Protein AF-A0A553GSS8-F1 (afdb_monomer_lite)

Secondary structure (DSSP, 8-state):
---EEEEEE---TTTTTS-------GGGTT-TTS-HHHHHS--GGGGTT-GGGEETTEEEE--GGGGGS-TT--EEEEEEEEEE-TTS-EEEEEEEEEEEE-TT-HHHHHHHHHHHHHHHHHHHHHHHHTT--HHHHHHS-----EEEETTT-EEEEEEEE-STTTT-S--SS--EE--HHHHHHHHHHHHTTT-EE---EE--S-S-----S-HHHHHHHHHHHHHHHHHHHHHHHTT--TTTEEES--EETTEEPSEEEEETTEEEEEEE---S-HHHHHHHHHHHHHHHHHSSTT--EEEEEEEESSPPPHHHHHHHHHHHHH-SSEEEEEEE-TT--SGGGSEEEE-

Foldseek 3Di:
DAFEWEFEDEDDPVLLCAWQFDCADCVCAPPPVDDVCNHFRGDQSSNQPHPLQDDPQKGFGAQLQCVPDDPPCQWHQKYFYWYQAPLRFIFTFWIFGGKGFCVVVVVVQVVRVVSQVVCLVVNLVRCVVQVGRSVVCVVVPRGTGIMGRPVPIGGQPATAGDDVCVVPPNPDRHTHGDDPVVPVVVVVSSVQLFPKDDDFAEDDPSHPPPVRPDPVVVVFVVQLVVQLVLVLVLVVVVVADSRQKYAQPIDGSRDTFRIWGDDPQEIEGEDEGEDQDPVVQCVVRVVVQVSNQVSDPSHRYAEYEGEYQYDQDPVSLVVVVVVCVVDPHRYWYWHADPPDPDSNPRIDTDD

Structure (mmCIF, N/CA/C/O backbone):
data_AF-A0A553GSS8-F1
#
_entry.id   AF-A0A553GSS8-F1
#
loop_
_atom_site.group_PDB
_atom_site.id
_atom_site.type_symbol
_atom_site.label_atom_id
_atom_site.label_alt_id
_atom_site.label_comp_id
_atom_site.label_asym_id
_atom_site.label_entity_id
_atom_site.label_seq_id
_atom_site.pdbx_PDB_ins_code
_atom_site.Cartn_x
_atom_site.Cartn_y
_atom_site.Cartn_z
_atom_site.occupancy
_atom_site.B_iso_or_equiv
_atom_site.auth_seq_id
_atom_site.auth_comp_id
_atom_site.auth_asym_id
_atom_site.auth_atom_id
_atom_site.pdbx_PDB_model_num
ATOM 1 N N . MET A 1 1 ? 19.418 -22.043 -19.464 1.00 62.38 1 MET A N 1
ATOM 2 C CA . MET A 1 1 ? 18.644 -21.845 -18.216 1.00 62.38 1 MET A CA 1
ATOM 3 C C . MET A 1 1 ? 17.693 -20.689 -18.455 1.00 62.38 1 MET A C 1
ATOM 5 O O . MET A 1 1 ? 18.040 -19.840 -19.264 1.00 62.38 1 MET A O 1
ATOM 9 N N . ALA A 1 2 ? 16.518 -20.675 -17.824 1.00 87.56 2 ALA A N 1
ATOM 10 C CA . ALA A 1 2 ? 15.621 -19.524 -17.925 1.00 87.56 2 ALA A CA 1
ATOM 11 C C . ALA A 1 2 ? 16.311 -18.281 -17.335 1.00 87.56 2 ALA A C 1
ATOM 13 O O . ALA A 1 2 ? 16.861 -18.372 -16.236 1.00 87.56 2 ALA A O 1
ATOM 14 N N . ASP A 1 3 ? 16.300 -17.153 -18.048 1.00 95.19 3 ASP A N 1
ATOM 15 C CA . ASP A 1 3 ? 16.830 -15.884 -17.543 1.00 95.19 3 ASP A CA 1
ATOM 16 C C . ASP A 1 3 ? 15.874 -15.338 -16.476 1.00 95.19 3 ASP A C 1
ATOM 18 O O . ASP A 1 3 ? 14.765 -14.886 -16.774 1.00 95.19 3 ASP A O 1
ATOM 22 N N . ARG A 1 4 ? 16.288 -15.444 -15.212 1.00 97.25 4 ARG A N 1
ATOM 23 C CA . ARG A 1 4 ? 15.544 -14.952 -14.052 1.00 97.25 4 ARG A CA 1
ATOM 24 C C . ARG A 1 4 ? 16.331 -13.835 -13.401 1.00 97.25 4 ARG A C 1
ATOM 26 O O . ARG A 1 4 ? 17.496 -14.020 -13.042 1.00 97.25 4 ARG A O 1
ATOM 33 N N . ARG A 1 5 ? 15.679 -12.695 -13.196 1.00 97.12 5 ARG A N 1
ATOM 34 C CA . ARG A 1 5 ? 16.303 -11.501 -12.626 1.00 97.12 5 ARG A CA 1
ATOM 35 C C . ARG A 1 5 ? 15.507 -10.938 -11.465 1.00 97.12 5 ARG A C 1
ATOM 37 O O . ARG A 1 5 ? 14.306 -11.156 -11.358 1.00 97.12 5 ARG A O 1
ATOM 44 N N . ILE A 1 6 ? 16.185 -10.193 -10.602 1.00 97.62 6 ILE A N 1
ATOM 45 C CA . ILE A 1 6 ? 15.584 -9.414 -9.524 1.00 97.62 6 ILE A CA 1
ATOM 46 C C . ILE A 1 6 ? 15.959 -7.941 -9.694 1.00 97.62 6 ILE A C 1
ATOM 48 O O . ILE A 1 6 ? 17.132 -7.609 -9.879 1.00 97.62 6 ILE A O 1
ATOM 52 N N . MET A 1 7 ? 14.961 -7.056 -9.665 1.00 97.19 7 MET A N 1
ATOM 53 C CA . MET A 1 7 ? 15.136 -5.630 -9.956 1.00 97.19 7 MET A CA 1
ATOM 54 C C . MET A 1 7 ? 14.420 -4.753 -8.937 1.00 97.19 7 MET A C 1
ATOM 56 O O . MET A 1 7 ? 13.318 -5.059 -8.479 1.00 97.19 7 MET A O 1
ATOM 60 N N . ARG A 1 8 ? 15.080 -3.650 -8.581 1.00 95.94 8 ARG A N 1
ATOM 61 C CA . ARG A 1 8 ? 14.537 -2.640 -7.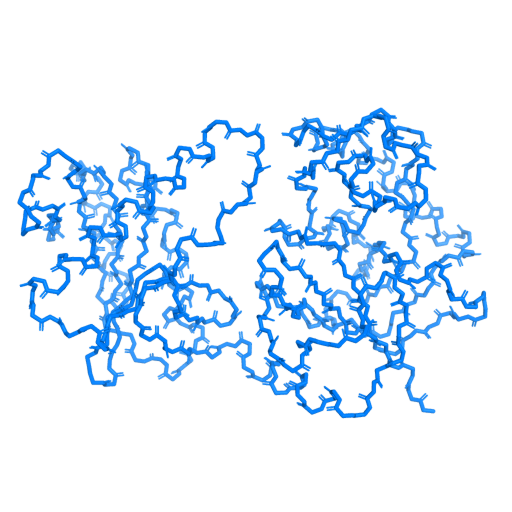679 1.00 95.94 8 ARG A CA 1
ATOM 62 C C . ARG A 1 8 ? 13.646 -1.674 -8.446 1.00 95.94 8 ARG A C 1
ATOM 64 O O . ARG A 1 8 ? 14.100 -1.149 -9.454 1.00 95.94 8 ARG A O 1
ATOM 71 N N . LEU A 1 9 ? 12.490 -1.351 -7.879 1.00 95.81 9 LEU A N 1
ATOM 72 C CA . LEU A 1 9 ? 11.696 -0.177 -8.226 1.00 95.81 9 LEU A CA 1
ATOM 73 C C . LEU A 1 9 ? 11.819 0.907 -7.154 1.00 95.81 9 LEU A C 1
ATOM 75 O O . LEU A 1 9 ? 12.002 0.618 -5.959 1.00 95.81 9 LEU A O 1
ATOM 79 N N . THR A 1 10 ? 11.656 2.162 -7.567 1.00 93.06 10 THR A N 1
ATOM 80 C CA . THR A 1 10 ? 11.454 3.284 -6.641 1.00 93.06 10 THR A CA 1
ATOM 81 C C . THR A 1 10 ? 10.222 3.010 -5.781 1.00 93.06 10 THR A C 1
ATOM 83 O O . THR A 1 10 ? 9.247 2.434 -6.257 1.00 93.06 10 THR A O 1
ATOM 86 N N . TRP A 1 11 ? 10.279 3.352 -4.491 1.00 93.25 11 TRP A N 1
ATOM 87 C CA . TRP A 1 11 ? 9.130 3.185 -3.601 1.00 93.25 11 TRP A CA 1
ATOM 88 C C . TRP A 1 11 ? 7.976 4.057 -4.077 1.00 93.25 11 TRP A C 1
ATOM 90 O O . TRP A 1 11 ? 8.152 5.261 -4.247 1.00 93.25 11 TRP A O 1
ATOM 100 N N . ASN A 1 12 ? 6.813 3.442 -4.286 1.00 93.38 12 ASN A N 1
ATOM 101 C CA . ASN A 1 12 ? 5.630 4.136 -4.757 1.00 93.38 12 ASN A CA 1
ATOM 102 C C . ASN A 1 12 ? 4.368 3.589 -4.055 1.00 93.38 12 ASN A C 1
ATOM 104 O O . ASN A 1 12 ? 3.940 2.481 -4.373 1.00 93.38 12 ASN A O 1
ATOM 108 N N . PRO A 1 13 ? 3.761 4.333 -3.105 1.00 89.56 13 PRO A N 1
ATOM 109 C CA . PRO A 1 13 ? 2.512 3.923 -2.451 1.00 89.56 13 PRO A CA 1
ATOM 110 C C . PRO A 1 13 ? 1.256 4.014 -3.335 1.00 89.56 13 PRO A C 1
ATOM 112 O O . PRO A 1 13 ? 0.203 3.547 -2.919 1.00 89.56 13 PRO A O 1
ATOM 115 N N . ASN A 1 14 ? 1.344 4.595 -4.531 1.00 92.31 14 ASN A N 1
ATOM 116 C CA . ASN A 1 14 ? 0.281 4.624 -5.538 1.00 92.31 14 ASN A CA 1
ATOM 117 C C . ASN A 1 14 ? 0.389 3.421 -6.496 1.00 92.31 14 ASN A C 1
ATOM 119 O O . ASN A 1 14 ? 0.129 3.559 -7.688 1.00 92.31 14 ASN A O 1
ATOM 123 N N . ASN A 1 15 ? 0.844 2.263 -6.000 1.00 92.81 15 ASN A N 1
ATOM 124 C CA . ASN A 1 15 ? 0.941 0.998 -6.740 1.00 92.81 15 ASN A CA 1
ATOM 125 C C . ASN A 1 15 ? 1.699 1.069 -8.080 1.00 92.81 15 ASN A C 1
ATOM 127 O O . ASN A 1 15 ? 1.445 0.256 -8.959 1.00 92.81 15 ASN A O 1
ATOM 131 N N . TRP A 1 16 ? 2.639 2.006 -8.255 1.00 96.88 16 TRP A N 1
ATOM 132 C CA . TRP A 1 16 ? 3.307 2.248 -9.552 1.00 96.88 16 TRP A CA 1
ATOM 133 C C . TRP A 1 16 ? 2.337 2.555 -10.702 1.00 96.88 16 TRP A C 1
ATOM 135 O O . TRP A 1 16 ? 2.641 2.319 -11.872 1.00 96.88 16 TRP A O 1
ATOM 145 N N . GLU A 1 17 ? 1.169 3.098 -10.367 1.00 96.00 17 GLU A N 1
ATOM 146 C CA . GLU A 1 17 ? 0.186 3.588 -11.325 1.00 96.00 17 GLU A CA 1
ATOM 147 C C . GLU A 1 17 ? 0.335 5.099 -11.533 1.00 96.00 17 GLU A C 1
ATOM 149 O O . GLU A 1 17 ? 0.068 5.591 -12.626 1.00 96.00 17 GLU A O 1
ATOM 154 N N . LEU A 1 18 ? 0.764 5.846 -10.512 1.00 95.31 18 LEU A N 1
ATOM 155 C CA . LEU A 1 18 ? 0.871 7.309 -10.528 1.00 95.31 18 LEU A CA 1
ATOM 156 C C . LEU A 1 18 ? 2.103 7.792 -9.744 1.00 95.31 18 LEU A C 1
ATOM 158 O O . LEU A 1 18 ? 2.521 7.121 -8.794 1.00 95.31 18 LEU A O 1
ATOM 162 N N . PRO A 1 19 ? 2.661 8.976 -10.063 1.00 94.62 19 PRO A N 1
ATOM 163 C CA . PRO A 1 19 ? 3.793 9.536 -9.336 1.00 94.62 19 PRO A CA 1
ATOM 164 C C . PRO A 1 19 ? 3.392 9.916 -7.910 1.00 94.62 19 PRO A C 1
ATOM 166 O O . PRO A 1 19 ? 2.236 10.232 -7.623 1.00 94.62 19 PRO A O 1
ATOM 169 N N . THR A 1 20 ? 4.360 9.883 -6.998 1.00 91.19 20 THR A N 1
ATOM 170 C CA . THR A 1 20 ? 4.098 10.092 -5.562 1.00 91.19 20 THR A CA 1
ATOM 171 C C . THR A 1 20 ? 4.599 11.427 -5.026 1.00 91.19 20 THR A C 1
ATOM 173 O O . THR A 1 20 ? 4.130 11.872 -3.977 1.00 91.19 20 THR A O 1
ATOM 176 N N . GLY A 1 21 ? 5.504 12.088 -5.753 1.00 89.25 21 GLY A N 1
ATOM 177 C CA . GLY A 1 21 ? 6.143 13.331 -5.326 1.00 89.25 21 GLY A CA 1
ATOM 178 C C . GLY A 1 21 ? 7.239 13.074 -4.304 1.00 89.25 21 GLY A C 1
ATOM 179 O O . GLY A 1 21 ? 7.023 13.138 -3.091 1.00 89.25 21 GLY A O 1
ATOM 180 N N . HIS A 1 22 ? 8.443 12.808 -4.798 1.00 90.00 22 HIS A N 1
ATOM 181 C CA . HIS A 1 22 ? 9.636 12.647 -3.972 1.00 90.00 22 HIS A CA 1
ATOM 182 C C . HIS A 1 22 ? 10.199 14.009 -3.578 1.00 90.00 22 HIS A C 1
ATOM 184 O O . HIS A 1 22 ? 10.076 14.992 -4.305 1.00 90.00 22 HIS A O 1
ATOM 190 N N . ILE A 1 23 ? 10.877 14.084 -2.430 1.00 89.31 23 ILE A N 1
ATOM 191 C CA . ILE A 1 23 ? 11.613 15.303 -2.080 1.00 89.31 23 ILE A CA 1
ATOM 192 C C . ILE A 1 23 ? 12.767 15.466 -3.063 1.00 89.31 23 ILE A C 1
ATOM 194 O O . ILE A 1 23 ? 13.701 14.663 -3.073 1.00 89.31 23 ILE A O 1
ATOM 198 N N . TRP A 1 24 ? 12.748 16.569 -3.798 1.00 93.06 24 TRP A N 1
ATOM 199 C CA . TRP A 1 24 ? 13.786 16.911 -4.755 1.00 93.06 24 TRP A CA 1
ATOM 200 C C . TRP A 1 24 ? 14.255 18.352 -4.584 1.00 93.06 24 TRP A C 1
ATOM 202 O O . TRP A 1 24 ? 13.697 19.134 -3.807 1.00 93.06 24 TRP A O 1
ATOM 212 N N . ARG A 1 25 ? 15.363 18.684 -5.247 1.00 90.62 25 ARG A N 1
ATOM 213 C CA . ARG A 1 25 ? 15.910 20.042 -5.287 1.00 90.62 25 ARG A CA 1
ATOM 214 C C . ARG A 1 25 ? 16.520 20.284 -6.657 1.00 90.62 25 ARG A C 1
ATOM 216 O O . ARG A 1 25 ? 17.363 19.498 -7.069 1.00 90.62 25 ARG A O 1
ATOM 223 N N . GLU A 1 26 ? 16.202 21.415 -7.271 1.00 90.88 26 GLU A N 1
ATOM 224 C CA . GLU A 1 26 ? 16.752 21.835 -8.569 1.00 90.88 26 GLU A CA 1
ATOM 225 C C . GLU A 1 26 ? 18.289 21.746 -8.616 1.00 90.88 26 GLU A C 1
ATOM 227 O O . GLU A 1 26 ? 18.866 21.175 -9.531 1.00 90.88 26 GLU A O 1
ATOM 232 N N . LYS A 1 27 ? 18.980 22.155 -7.542 1.00 93.94 27 LYS A N 1
ATOM 233 C CA . LYS A 1 27 ? 20.451 22.046 -7.438 1.00 93.94 27 LYS A CA 1
ATOM 234 C C . LYS A 1 27 ? 21.021 20.620 -7.520 1.00 93.94 27 LYS A C 1
ATOM 236 O O . LYS A 1 27 ? 22.236 20.461 -7.599 1.00 93.94 27 LYS A O 1
ATOM 241 N N . SER A 1 28 ? 20.184 19.596 -7.357 1.00 92.50 28 SER A N 1
ATOM 242 C CA . SER A 1 28 ? 20.590 18.193 -7.456 1.00 92.50 28 SER A CA 1
ATOM 243 C C . SER A 1 28 ? 20.490 17.660 -8.887 1.00 92.50 28 SER A C 1
ATOM 245 O O . SER A 1 28 ? 21.010 16.576 -9.144 1.00 92.50 28 SER A O 1
ATOM 247 N N . GLN A 1 29 ? 19.859 18.391 -9.807 1.00 92.69 29 GLN A N 1
ATOM 248 C CA . GLN A 1 29 ? 19.686 17.974 -11.196 1.00 92.69 29 GLN A CA 1
ATOM 249 C C . GLN A 1 29 ? 21.021 17.806 -11.919 1.00 92.69 29 GLN A C 1
ATOM 251 O O . GLN A 1 29 ? 21.981 18.544 -11.694 1.00 92.69 29 GLN A O 1
ATOM 256 N N . GLY A 1 30 ? 21.100 16.773 -12.757 1.00 88.25 30 GLY A N 1
ATOM 257 C CA . GLY A 1 30 ? 22.316 16.368 -13.459 1.00 88.25 30 GLY A CA 1
ATOM 258 C C . GLY A 1 30 ? 23.369 15.685 -12.574 1.00 88.25 30 GLY A C 1
ATOM 259 O O . GLY A 1 30 ? 24.356 15.153 -13.094 1.00 88.25 30 GLY A O 1
ATOM 260 N N . ASN A 1 31 ? 23.189 15.638 -11.248 1.00 90.31 31 ASN A N 1
ATOM 261 C CA . ASN A 1 31 ? 24.141 14.981 -10.359 1.00 90.31 31 ASN A CA 1
ATOM 262 C C . ASN A 1 31 ? 23.937 13.463 -10.366 1.00 90.31 31 ASN A C 1
ATOM 264 O O . ASN A 1 31 ? 23.061 12.929 -9.690 1.00 90.31 31 ASN A O 1
ATOM 268 N N . ARG A 1 32 ? 24.826 12.747 -11.060 1.00 86.12 32 ARG A N 1
ATOM 269 C CA . ARG A 1 32 ? 24.801 11.277 -11.181 1.00 86.12 32 ARG A CA 1
ATOM 270 C C . ARG A 1 32 ? 24.892 10.519 -9.848 1.00 86.12 32 ARG A C 1
ATOM 272 O O . ARG A 1 32 ? 24.548 9.343 -9.809 1.00 86.12 32 ARG A O 1
ATOM 279 N N . ASN A 1 33 ? 25.330 11.169 -8.766 1.00 86.81 33 ASN A N 1
ATOM 280 C CA . ASN A 1 33 ? 25.376 10.574 -7.425 1.00 86.81 33 ASN A CA 1
ATOM 281 C C . ASN A 1 33 ? 24.051 10.708 -6.654 1.00 86.81 33 ASN A C 1
ATOM 283 O O . ASN A 1 33 ? 23.926 10.174 -5.553 1.00 86.81 33 ASN A O 1
ATOM 287 N N . VAL A 1 34 ? 23.072 11.429 -7.204 1.00 87.50 34 VAL A N 1
ATOM 288 C CA . VAL A 1 34 ? 21.736 11.596 -6.629 1.00 87.50 34 VAL A CA 1
ATOM 289 C C . VAL A 1 34 ? 20.757 10.739 -7.429 1.00 87.50 34 VAL A C 1
ATOM 291 O O . VAL A 1 34 ? 20.785 10.721 -8.658 1.00 87.50 34 VAL A O 1
ATOM 294 N N . ALA A 1 35 ? 19.893 9.996 -6.738 1.00 86.94 35 ALA A N 1
ATOM 295 C CA . ALA A 1 35 ? 18.858 9.196 -7.390 1.00 86.94 35 ALA A CA 1
ATOM 296 C C . ALA A 1 35 ? 17.906 10.096 -8.204 1.00 86.94 35 ALA A C 1
ATOM 298 O O . ALA A 1 35 ? 17.704 11.250 -7.835 1.00 86.94 35 ALA A O 1
ATOM 299 N N . TYR A 1 36 ? 17.358 9.597 -9.314 1.00 90.38 36 TYR A N 1
ATOM 300 C CA . TYR A 1 36 ? 16.657 10.441 -10.304 1.00 90.38 36 TYR A CA 1
ATOM 301 C C . TYR A 1 36 ? 15.415 11.097 -9.683 1.00 90.38 36 TYR A C 1
ATOM 303 O O . TYR A 1 36 ? 15.196 12.297 -9.815 1.00 90.38 36 TYR A O 1
ATOM 311 N N . GLU A 1 37 ? 14.696 10.341 -8.862 1.00 91.00 37 GLU A N 1
ATOM 312 C CA . GLU A 1 37 ? 13.555 10.795 -8.079 1.00 91.00 37 GLU A CA 1
ATOM 313 C C . GLU A 1 37 ? 13.899 11.923 -7.092 1.00 91.00 37 GLU A C 1
ATOM 315 O O . GLU A 1 37 ? 13.081 12.799 -6.840 1.00 91.00 37 GLU A O 1
ATOM 320 N N . HIS A 1 38 ? 15.137 11.994 -6.595 1.00 91.06 38 HIS A N 1
ATOM 321 C CA . HIS A 1 38 ? 15.605 13.103 -5.753 1.00 91.06 38 HIS A CA 1
ATOM 322 C C . HIS A 1 38 ? 16.162 14.290 -6.558 1.00 91.06 38 HIS A C 1
ATOM 324 O O . HIS A 1 38 ? 16.459 15.342 -5.981 1.00 91.06 38 HIS A O 1
ATOM 330 N N . GLN A 1 39 ? 16.342 14.125 -7.870 1.00 93.31 39 GLN A N 1
ATOM 331 C CA . GLN A 1 39 ? 16.707 15.204 -8.788 1.00 93.31 39 GLN A CA 1
ATOM 332 C C . GLN A 1 39 ? 15.468 15.922 -9.321 1.00 93.31 39 GLN A C 1
ATOM 334 O O . GLN A 1 39 ? 15.493 17.144 -9.404 1.00 93.31 39 GLN A O 1
ATOM 339 N N . TYR A 1 40 ? 14.399 15.180 -9.624 1.00 94.38 40 TYR A N 1
ATOM 340 C CA . TYR A 1 40 ? 13.228 15.705 -10.338 1.00 94.38 40 TYR A CA 1
ATOM 341 C C . TYR A 1 40 ? 11.898 15.513 -9.600 1.00 94.38 40 TYR A C 1
ATOM 343 O O . TYR A 1 40 ? 10.880 16.048 -10.015 1.00 94.38 40 TYR A O 1
ATOM 351 N N . GLY A 1 41 ? 11.861 14.761 -8.501 1.00 93.12 41 GLY A N 1
ATOM 352 C CA . GLY A 1 41 ? 10.638 14.551 -7.718 1.00 93.12 41 GLY A CA 1
ATOM 353 C C . GLY A 1 41 ? 9.769 13.394 -8.199 1.00 93.12 41 GLY A C 1
ATOM 354 O O . GLY A 1 41 ? 8.710 13.161 -7.623 1.00 93.12 41 GLY A O 1
ATOM 355 N N . TYR A 1 42 ? 10.210 12.656 -9.216 1.00 93.44 42 TYR A N 1
ATOM 356 C CA . TYR A 1 42 ? 9.533 11.475 -9.746 1.00 93.44 42 TYR A CA 1
ATOM 357 C C . TYR A 1 42 ? 10.531 10.507 -10.385 1.00 93.44 42 TYR A C 1
ATOM 359 O O . TYR A 1 42 ? 11.639 10.903 -10.744 1.00 93.44 42 TYR A O 1
ATOM 367 N N . GLY A 1 43 ? 10.146 9.244 -10.543 1.00 92.62 43 GLY A N 1
ATOM 368 C CA . GLY A 1 43 ? 10.841 8.264 -11.375 1.00 92.62 43 GLY A CA 1
ATOM 369 C C . GLY A 1 43 ? 9.935 7.742 -12.487 1.00 92.62 43 GLY A C 1
ATOM 370 O O . GLY A 1 43 ? 8.755 7.512 -12.266 1.00 92.62 43 GLY A O 1
ATOM 371 N N . HIS A 1 44 ? 10.480 7.485 -13.676 1.00 93.12 44 HIS A N 1
ATOM 372 C CA . HIS A 1 44 ? 9.717 6.910 -14.795 1.00 93.12 44 HIS A CA 1
ATOM 373 C C . HIS A 1 44 ? 9.046 5.563 -14.468 1.00 93.12 44 HIS A C 1
ATOM 375 O O . HIS A 1 44 ? 7.973 5.264 -14.982 1.00 93.12 44 HIS A O 1
ATOM 381 N N . GLU A 1 45 ? 9.642 4.771 -13.570 1.00 94.38 45 GLU A N 1
ATOM 382 C CA . GLU A 1 45 ? 9.077 3.498 -13.095 1.00 94.38 45 GLU A CA 1
ATOM 383 C C . GLU A 1 45 ? 7.768 3.679 -12.302 1.00 94.38 45 GLU A C 1
ATOM 385 O O . GLU A 1 45 ? 7.059 2.709 -12.058 1.00 94.38 45 GLU A O 1
ATOM 390 N N . GLU A 1 46 ? 7.424 4.901 -11.877 1.00 95.69 46 GLU A N 1
ATOM 391 C CA . GLU A 1 46 ? 6.213 5.175 -11.095 1.00 95.69 46 GLU A CA 1
ATOM 392 C C . GLU A 1 46 ? 4.906 5.038 -11.887 1.00 95.69 46 GLU A C 1
ATOM 394 O O . GLU A 1 46 ? 3.846 5.060 -11.271 1.00 95.69 46 GLU A O 1
ATOM 399 N N . TRP A 1 47 ? 4.980 4.852 -13.208 1.00 96.81 47 TRP A N 1
ATOM 400 C CA . TRP A 1 47 ? 3.837 4.502 -14.058 1.00 96.81 47 TRP A CA 1
ATOM 401 C C . TRP A 1 47 ? 3.921 3.077 -14.636 1.00 96.81 47 TRP A C 1
ATOM 403 O O . TRP A 1 47 ? 3.199 2.763 -15.582 1.00 96.81 47 TRP A O 1
ATOM 413 N N . LEU A 1 48 ? 4.803 2.211 -14.119 1.00 97.81 48 LEU A N 1
ATOM 414 C CA . LEU A 1 48 ? 5.021 0.853 -14.642 1.00 97.81 48 LEU A CA 1
ATOM 415 C C . LEU A 1 48 ? 3.726 0.031 -14.787 1.00 97.81 48 LEU A C 1
ATOM 417 O O . LEU A 1 48 ? 3.613 -0.757 -15.724 1.00 97.81 48 LEU A O 1
ATOM 421 N N . PHE A 1 49 ? 2.758 0.220 -13.888 1.00 97.62 49 PHE A N 1
ATOM 422 C CA . PHE A 1 49 ? 1.473 -0.487 -13.891 1.00 97.62 49 PHE A CA 1
ATOM 423 C C . PHE A 1 49 ? 0.293 0.408 -14.278 1.00 97.62 49 PHE A C 1
ATOM 425 O O . PHE A 1 49 ? -0.861 0.044 -14.064 1.00 97.62 49 PHE A O 1
ATOM 432 N N . ASN A 1 50 ? 0.552 1.576 -14.871 1.00 96.75 50 ASN A N 1
ATOM 433 C CA . ASN A 1 50 ? -0.519 2.463 -15.300 1.00 96.75 50 ASN A CA 1
ATOM 434 C C . ASN A 1 50 ? -1.318 1.831 -16.455 1.00 96.75 50 ASN A C 1
ATOM 436 O O . ASN A 1 50 ? -0.776 1.552 -17.528 1.00 96.75 50 ASN A O 1
ATOM 440 N N . GLU A 1 51 ? -2.626 1.652 -16.251 1.00 95.88 51 GLU A N 1
ATOM 441 C CA . GLU A 1 51 ? -3.518 0.996 -17.216 1.00 95.88 51 GLU A CA 1
ATOM 442 C C . GLU A 1 51 ? -3.606 1.710 -18.572 1.00 95.88 51 GLU A C 1
ATOM 444 O O . GLU A 1 51 ? -3.872 1.065 -19.586 1.00 95.88 51 GLU A O 1
ATOM 449 N N . ARG A 1 52 ? -3.324 3.021 -18.617 1.00 95.94 52 ARG A N 1
ATOM 450 C CA . ARG A 1 52 ? -3.295 3.808 -19.861 1.00 95.94 52 ARG A CA 1
ATOM 451 C C . ARG A 1 52 ? -2.244 3.303 -20.839 1.00 95.94 52 ARG A C 1
ATOM 453 O O . ARG A 1 52 ? -2.339 3.593 -22.025 1.00 95.94 52 ARG A O 1
ATOM 460 N N . PHE A 1 53 ? -1.238 2.579 -20.352 1.00 96.06 53 PHE A N 1
ATOM 461 C CA . PHE A 1 53 ? -0.142 2.041 -21.155 1.00 96.06 53 PHE A CA 1
ATOM 462 C C . PHE A 1 53 ? -0.347 0.560 -21.476 1.00 96.06 53 PHE A C 1
ATOM 464 O O . PHE A 1 53 ? 0.614 -0.155 -21.751 1.00 96.06 53 PHE A O 1
ATOM 471 N N . ARG A 1 54 ? -1.599 0.086 -21.437 1.00 96.06 54 ARG A N 1
ATOM 472 C CA . ARG A 1 54 ? -1.961 -1.271 -21.835 1.00 96.06 54 ARG A CA 1
ATOM 473 C C . ARG A 1 54 ? -2.482 -1.298 -23.267 1.00 96.06 54 ARG A C 1
ATOM 475 O O . ARG A 1 54 ? -3.463 -0.631 -23.584 1.00 96.06 54 ARG A O 1
ATOM 482 N N . ILE A 1 55 ? -1.862 -2.113 -24.118 1.00 95.56 55 ILE A N 1
ATOM 483 C CA . ILE A 1 55 ? -2.273 -2.298 -25.514 1.00 95.56 55 ILE A CA 1
ATOM 484 C C . ILE A 1 55 ? -2.339 -3.792 -25.815 1.00 95.56 55 ILE A C 1
ATOM 486 O O . ILE A 1 55 ? -1.387 -4.516 -25.546 1.00 95.56 55 ILE A O 1
ATOM 490 N N . ASP A 1 56 ? -3.465 -4.265 -26.353 1.00 94.94 56 ASP A N 1
ATOM 491 C CA . ASP A 1 56 ? -3.656 -5.664 -26.771 1.00 94.94 56 ASP A CA 1
ATOM 492 C C . ASP A 1 56 ? -3.332 -6.704 -25.670 1.00 94.94 56 ASP A C 1
ATOM 494 O O . ASP A 1 56 ? -2.825 -7.788 -25.942 1.00 94.94 56 ASP A O 1
ATOM 498 N N . GLY A 1 57 ? -3.598 -6.362 -24.401 1.00 96.38 57 GLY A N 1
ATOM 499 C CA . GLY A 1 57 ? -3.307 -7.210 -23.232 1.00 96.38 57 GLY A CA 1
ATOM 500 C C . GLY A 1 57 ? -1.876 -7.100 -22.686 1.00 96.38 57 GLY A C 1
ATOM 501 O O . GLY A 1 57 ? -1.601 -7.599 -21.593 1.00 96.38 57 GLY A O 1
ATOM 502 N N . TYR A 1 58 ? -0.986 -6.394 -23.383 1.00 98.00 58 TYR A N 1
ATOM 503 C CA . TYR A 1 58 ? 0.372 -6.114 -22.926 1.00 98.00 58 TYR A CA 1
ATOM 504 C C . TYR A 1 58 ? 0.423 -4.816 -22.129 1.00 98.00 58 TYR A C 1
ATOM 506 O O . TYR A 1 58 ? -0.069 -3.783 -22.578 1.00 98.00 58 TYR A O 1
ATOM 514 N N . GLN A 1 59 ? 1.044 -4.867 -20.954 1.00 98.12 59 GLN A N 1
ATOM 515 C CA . GLN A 1 59 ? 1.439 -3.697 -20.186 1.00 98.12 59 GLN A CA 1
ATOM 516 C C . GLN A 1 59 ? 2.796 -3.212 -20.686 1.00 98.12 59 GLN A C 1
ATOM 518 O O . GLN A 1 59 ? 3.760 -3.978 -20.705 1.00 98.12 59 GLN A O 1
ATOM 523 N N . TYR A 1 60 ? 2.871 -1.933 -21.039 1.00 98.00 60 TYR A N 1
ATOM 524 C CA . TYR A 1 60 ? 4.119 -1.247 -21.340 1.00 98.00 60 TYR A CA 1
ATOM 525 C C . TYR A 1 60 ? 4.533 -0.420 -20.132 1.00 98.00 60 TYR A C 1
ATOM 527 O O . TYR A 1 60 ? 3.700 0.183 -19.451 1.00 98.00 60 TYR A O 1
ATOM 535 N N . GLY A 1 61 ? 5.831 -0.363 -19.871 1.00 96.69 61 GLY A N 1
ATOM 536 C CA . GLY A 1 61 ? 6.332 0.460 -18.789 1.00 96.69 61 GLY A CA 1
ATOM 537 C C . GLY A 1 61 ? 7.838 0.601 -18.802 1.00 96.69 61 GLY A C 1
ATOM 538 O O . GLY A 1 61 ? 8.532 0.178 -19.727 1.00 96.69 61 GLY A O 1
ATOM 539 N N . TYR A 1 62 ? 8.332 1.249 -17.759 1.00 96.50 62 TYR A N 1
ATOM 540 C CA . TYR A 1 62 ? 9.744 1.529 -17.604 1.00 96.50 62 TYR A CA 1
ATOM 541 C C . TYR A 1 62 ? 10.287 0.835 -16.363 1.00 96.50 62 TYR A C 1
ATOM 543 O O . TYR A 1 62 ? 9.727 0.976 -15.277 1.00 96.50 62 TYR A O 1
ATOM 551 N N . ILE A 1 63 ? 11.393 0.114 -16.529 1.00 97.06 63 ILE A N 1
ATOM 552 C CA . ILE A 1 63 ? 12.181 -0.473 -15.445 1.00 97.06 63 ILE A CA 1
ATOM 553 C C . ILE A 1 63 ? 13.623 -0.003 -15.617 1.00 97.06 63 ILE A C 1
ATOM 555 O O . ILE A 1 63 ? 14.338 -0.451 -16.507 1.00 97.06 63 ILE A O 1
ATOM 559 N N . ARG A 1 64 ? 14.106 0.868 -14.735 1.00 93.94 64 ARG A N 1
ATOM 560 C CA . ARG A 1 64 ? 15.456 1.445 -14.793 1.00 93.94 64 ARG A CA 1
ATOM 561 C C . ARG A 1 64 ? 16.552 0.381 -14.756 1.00 93.94 64 ARG A C 1
ATOM 563 O O . ARG A 1 64 ? 17.627 0.577 -15.319 1.00 93.94 64 ARG A O 1
ATOM 570 N N . GLY A 1 65 ? 16.288 -0.741 -14.084 1.00 93.50 65 GLY A N 1
ATOM 571 C CA . GLY A 1 65 ? 17.210 -1.875 -14.012 1.00 93.50 65 GLY A CA 1
ATOM 572 C C . GLY A 1 65 ? 17.589 -2.463 -15.376 1.00 93.50 65 GLY A C 1
ATOM 573 O O . GLY A 1 65 ? 18.679 -3.026 -15.490 1.00 93.50 65 GLY A O 1
ATOM 574 N N . VAL A 1 66 ? 16.734 -2.287 -16.389 1.00 94.75 66 VAL A N 1
ATOM 575 C CA . VAL A 1 66 ? 16.893 -2.819 -17.751 1.00 94.75 66 VAL A CA 1
ATOM 576 C C . VAL A 1 66 ? 17.875 -2.005 -18.601 1.00 94.75 66 VAL A C 1
ATOM 578 O O . VAL A 1 66 ? 18.575 -2.593 -19.413 1.00 94.75 66 VAL A O 1
ATOM 581 N N . ASN A 1 67 ? 18.048 -0.701 -18.362 1.00 89.88 67 ASN A N 1
ATOM 582 C CA . ASN A 1 67 ? 18.883 0.160 -19.226 1.00 89.88 67 ASN A CA 1
ATOM 583 C C . ASN A 1 67 ? 20.371 -0.237 -19.287 1.00 89.88 67 ASN A C 1
ATOM 585 O O . ASN A 1 67 ? 21.120 0.277 -20.109 1.00 89.88 67 ASN A O 1
ATOM 589 N N . ASN A 1 68 ? 20.841 -1.075 -18.357 1.00 83.69 68 ASN A N 1
ATOM 590 C CA . ASN A 1 68 ? 22.231 -1.543 -18.322 1.00 83.69 68 ASN A CA 1
ATOM 591 C C . ASN A 1 68 ? 22.392 -2.962 -18.894 1.00 83.69 68 ASN A C 1
ATOM 593 O O . ASN A 1 68 ? 23.424 -3.598 -18.667 1.00 83.69 68 ASN A O 1
ATOM 597 N N . LEU A 1 69 ? 21.363 -3.497 -19.551 1.00 90.62 69 LEU A N 1
ATOM 598 C CA . LEU A 1 69 ? 21.427 -4.794 -20.213 1.00 90.62 69 LEU A CA 1
ATOM 599 C C . LEU A 1 69 ? 22.216 -4.718 -21.520 1.00 90.62 69 LEU A C 1
ATOM 601 O O . LEU A 1 69 ? 22.403 -3.651 -22.099 1.00 90.62 69 LEU A O 1
ATOM 605 N N . SER A 1 70 ? 22.688 -5.879 -21.977 1.00 86.38 70 SER A N 1
ATOM 606 C CA . SER A 1 70 ? 23.227 -6.001 -23.332 1.00 86.38 70 SER A CA 1
ATOM 607 C C . SER A 1 70 ? 22.121 -5.695 -24.339 1.00 86.38 70 SER A C 1
ATOM 609 O O . SER A 1 70 ? 20.996 -6.156 -24.149 1.00 86.38 70 SER A O 1
ATOM 611 N N . SER A 1 71 ? 22.457 -5.014 -25.436 1.00 83.88 71 SER A N 1
ATOM 612 C CA . SER A 1 71 ? 21.546 -4.786 -26.567 1.00 83.88 71 SER A CA 1
ATOM 613 C C . SER A 1 71 ? 21.041 -6.083 -27.211 1.00 83.88 71 SER A C 1
ATOM 615 O O . SER A 1 71 ? 20.078 -6.057 -27.958 1.00 83.88 71 SER A O 1
ATOM 617 N N . GLU A 1 72 ? 21.685 -7.219 -26.929 1.00 86.31 72 GLU A N 1
ATOM 618 C CA . GLU A 1 72 ? 21.254 -8.553 -27.372 1.00 86.31 72 GLU A CA 1
ATOM 619 C C . GLU A 1 72 ? 20.182 -9.177 -26.456 1.00 86.31 72 GLU A C 1
ATOM 621 O O . GLU A 1 72 ? 19.672 -10.259 -26.738 1.00 86.31 72 GLU A O 1
ATOM 626 N N . THR A 1 73 ? 19.865 -8.551 -25.315 1.00 91.62 73 THR A N 1
ATOM 627 C CA . THR A 1 73 ? 18.852 -9.071 -24.384 1.00 91.62 73 THR A CA 1
ATOM 628 C C . THR A 1 73 ? 17.468 -8.620 -24.827 1.00 91.62 73 THR A C 1
ATOM 630 O O . THR A 1 73 ? 17.021 -7.550 -24.438 1.00 91.62 73 THR A O 1
ATOM 633 N N . GLU A 1 74 ? 16.783 -9.449 -25.608 1.00 94.19 74 GLU A N 1
ATOM 634 C CA . GLU A 1 74 ? 15.427 -9.154 -26.101 1.00 94.19 74 GLU A CA 1
ATOM 635 C C . GLU A 1 74 ? 14.325 -9.660 -25.155 1.00 94.19 74 GLU A C 1
ATOM 637 O O . GLU A 1 74 ? 13.212 -9.141 -25.147 1.00 94.19 74 GLU A O 1
ATOM 642 N N . LEU A 1 75 ? 14.624 -10.673 -24.333 1.00 96.25 75 LEU A N 1
ATOM 643 C CA . LEU A 1 75 ? 13.647 -11.352 -23.480 1.00 96.25 75 LEU A CA 1
ATOM 644 C C . LEU A 1 75 ? 14.257 -11.756 -22.135 1.00 96.25 75 LEU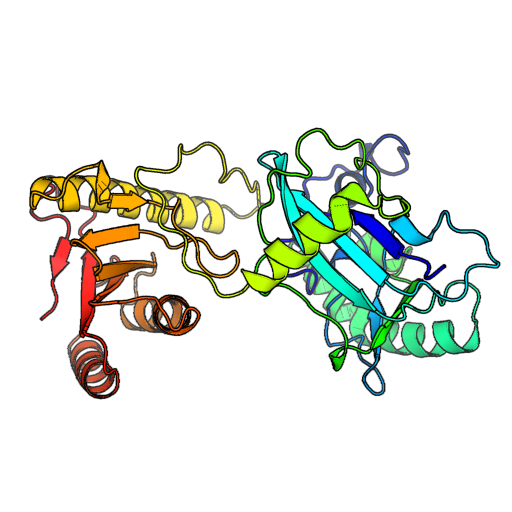 A C 1
ATOM 646 O O . LEU A 1 75 ? 15.323 -12.368 -22.083 1.00 96.25 75 LEU A O 1
ATOM 650 N N . ILE A 1 76 ? 13.522 -11.503 -21.051 1.00 97.69 76 ILE A N 1
ATOM 651 C CA . ILE A 1 76 ? 13.794 -12.040 -19.714 1.00 97.69 76 ILE A CA 1
ATOM 652 C C . ILE A 1 76 ? 12.619 -12.927 -19.299 1.00 97.69 76 ILE A C 1
ATOM 654 O O . ILE A 1 76 ? 11.476 -12.476 -19.237 1.00 97.69 76 ILE A O 1
ATOM 658 N N . ASN A 1 77 ? 12.879 -14.197 -18.970 1.00 98.12 77 ASN A N 1
ATOM 659 C CA . ASN A 1 77 ? 11.809 -15.145 -18.640 1.00 98.12 77 ASN A CA 1
ATOM 660 C C . ASN A 1 77 ? 11.050 -14.763 -17.366 1.00 98.12 77 ASN A C 1
ATOM 662 O O . ASN A 1 77 ? 9.844 -14.988 -17.290 1.00 98.12 77 ASN A O 1
ATOM 666 N N . GLN A 1 78 ? 11.741 -14.203 -16.371 1.00 98.19 78 GLN A N 1
ATOM 667 C CA . GLN A 1 78 ? 11.114 -13.718 -15.145 1.00 98.19 78 GLN A CA 1
ATOM 668 C C . GLN A 1 78 ? 11.865 -12.518 -14.567 1.00 98.19 78 GLN A C 1
ATOM 670 O O . GLN A 1 78 ? 13.080 -12.579 -14.368 1.00 98.19 78 GLN A O 1
ATOM 675 N N . ILE A 1 79 ? 11.130 -11.469 -14.202 1.00 98.38 79 ILE A N 1
ATOM 676 C CA . ILE A 1 79 ? 11.631 -10.370 -13.376 1.00 98.38 79 ILE A CA 1
ATOM 677 C C . ILE A 1 79 ? 10.873 -10.377 -12.051 1.00 98.38 79 ILE A C 1
ATOM 679 O O . ILE A 1 79 ? 9.683 -10.079 -12.007 1.00 98.38 79 ILE A O 1
ATOM 683 N N . THR A 1 80 ? 11.570 -10.670 -10.956 1.00 98.38 80 THR A N 1
ATOM 684 C CA . THR A 1 80 ? 11.067 -10.396 -9.610 1.00 98.38 80 THR A CA 1
ATOM 685 C C . THR A 1 80 ? 11.324 -8.933 -9.274 1.00 98.38 80 THR A C 1
ATOM 687 O O . THR A 1 80 ? 12.467 -8.478 -9.200 1.00 98.38 80 THR A O 1
ATOM 690 N N . LEU A 1 81 ? 10.255 -8.190 -9.034 1.00 98.44 81 LEU A N 1
ATOM 691 C CA . LEU A 1 81 ? 10.296 -6.793 -8.638 1.00 98.44 81 LEU A CA 1
ATOM 692 C C . LEU A 1 81 ? 10.272 -6.678 -7.118 1.00 98.44 81 LEU A C 1
ATOM 694 O O . LEU A 1 81 ? 9.460 -7.310 -6.437 1.00 98.44 81 LEU A O 1
ATOM 698 N N . TYR A 1 82 ? 11.138 -5.830 -6.578 1.00 97.81 82 TYR A N 1
ATOM 699 C CA . TYR A 1 82 ? 11.106 -5.449 -5.172 1.00 97.81 82 TYR A CA 1
ATOM 700 C C . TYR A 1 82 ? 11.324 -3.946 -5.023 1.00 97.81 82 TYR A C 1
ATOM 702 O O . TYR A 1 82 ? 11.830 -3.267 -5.913 1.00 97.81 82 TYR A O 1
ATOM 710 N N . THR A 1 83 ? 10.975 -3.412 -3.864 1.00 96.06 83 THR A N 1
ATOM 711 C CA . THR A 1 83 ? 11.193 -2.012 -3.518 1.00 96.06 83 THR A CA 1
ATOM 712 C C . THR A 1 83 ? 11.761 -1.888 -2.107 1.00 96.06 83 THR A C 1
ATOM 714 O O . THR A 1 83 ? 11.785 -2.852 -1.337 1.00 96.06 83 THR A O 1
ATOM 717 N N . ILE A 1 84 ? 12.268 -0.703 -1.776 1.00 93.88 84 ILE A N 1
ATOM 718 C CA . ILE A 1 84 ? 12.781 -0.367 -0.447 1.00 93.88 84 ILE A CA 1
ATOM 719 C C . ILE A 1 84 ? 11.977 0.827 0.051 1.00 93.88 84 ILE A C 1
ATOM 721 O O . ILE A 1 84 ? 12.120 1.919 -0.495 1.00 93.88 84 ILE A O 1
ATOM 725 N N . ARG A 1 85 ? 11.158 0.609 1.081 1.00 90.25 85 ARG A N 1
ATOM 726 C CA . ARG A 1 85 ? 10.358 1.647 1.737 1.00 90.25 85 ARG A CA 1
ATOM 727 C C . ARG A 1 85 ? 11.243 2.648 2.482 1.00 90.25 85 ARG A C 1
ATOM 729 O O . ARG A 1 85 ? 12.426 2.405 2.741 1.00 90.25 85 ARG A O 1
ATOM 736 N N . ASP A 1 86 ? 10.646 3.764 2.883 1.00 84.50 86 ASP A N 1
ATOM 737 C CA . ASP A 1 86 ? 11.328 4.828 3.631 1.00 84.50 86 ASP A CA 1
ATOM 738 C C . ASP A 1 86 ? 11.944 4.329 4.950 1.00 84.50 86 ASP A C 1
ATOM 740 O O . ASP A 1 86 ? 13.060 4.719 5.308 1.00 84.50 86 ASP A O 1
ATOM 744 N N . ASP A 1 87 ? 11.262 3.394 5.619 1.00 83.75 87 ASP A N 1
ATOM 745 C CA . ASP A 1 87 ? 11.695 2.703 6.845 1.00 83.75 87 ASP A CA 1
ATOM 746 C C . ASP A 1 87 ? 12.766 1.622 6.606 1.00 83.75 87 ASP A C 1
ATOM 748 O O . ASP A 1 87 ? 13.140 0.895 7.524 1.00 83.75 87 ASP A O 1
ATOM 752 N N . LYS A 1 88 ? 13.286 1.532 5.376 1.00 89.62 88 LYS A N 1
ATOM 753 C CA . LYS A 1 88 ? 14.256 0.534 4.902 1.00 89.62 88 LYS A CA 1
ATOM 754 C C . LYS A 1 88 ? 13.715 -0.891 4.830 1.00 89.62 88 LYS A C 1
ATOM 756 O O . LYS A 1 88 ? 14.475 -1.791 4.463 1.00 89.62 88 LYS A O 1
ATOM 761 N N . GLN A 1 89 ? 12.423 -1.105 5.086 1.00 91.44 89 GLN A N 1
ATOM 762 C CA . GLN A 1 89 ? 11.790 -2.391 4.838 1.00 91.44 89 GLN A CA 1
ATOM 763 C C . GLN A 1 89 ? 11.829 -2.693 3.340 1.00 91.44 89 GLN A C 1
ATOM 765 O O . GLN A 1 89 ? 11.401 -1.894 2.504 1.00 91.44 89 GLN A O 1
ATOM 770 N N . ARG A 1 90 ? 12.331 -3.877 3.000 1.00 95.12 90 ARG A N 1
ATOM 771 C CA . ARG A 1 90 ? 12.266 -4.398 1.637 1.00 95.12 90 ARG A CA 1
ATOM 772 C C . ARG A 1 90 ? 10.945 -5.112 1.436 1.00 95.12 90 ARG A C 1
ATOM 774 O O . ARG A 1 90 ? 10.549 -5.909 2.292 1.00 95.12 90 ARG A O 1
ATOM 781 N N . CYS A 1 91 ? 10.303 -4.842 0.309 1.00 95.50 91 CYS A N 1
ATOM 782 C CA . CYS A 1 91 ? 9.039 -5.463 -0.054 1.00 95.50 91 CYS A CA 1
ATOM 783 C C . CYS A 1 91 ? 9.116 -6.052 -1.459 1.00 95.50 91 CYS A C 1
ATOM 785 O O . CYS A 1 91 ? 9.648 -5.401 -2.357 1.00 95.50 91 CYS A O 1
ATOM 787 N N . LEU A 1 92 ? 8.567 -7.248 -1.655 1.00 97.00 92 LEU A N 1
ATOM 788 C CA . LEU A 1 92 ? 8.273 -7.755 -2.991 1.00 97.00 92 LEU A CA 1
ATOM 789 C C . LEU A 1 92 ? 7.097 -6.976 -3.579 1.00 97.00 92 LEU A C 1
ATOM 791 O O . LEU A 1 92 ? 6.140 -6.664 -2.874 1.00 97.00 92 LEU A O 1
ATOM 795 N N . VAL A 1 93 ? 7.184 -6.675 -4.868 1.00 97.44 93 VAL A N 1
ATOM 796 C CA . VAL A 1 93 ? 6.140 -5.978 -5.627 1.00 97.44 93 VAL A CA 1
ATOM 797 C C . VAL A 1 93 ? 5.377 -6.968 -6.498 1.00 97.44 93 VAL A C 1
ATOM 799 O O . VAL A 1 93 ? 4.152 -6.991 -6.479 1.00 97.44 93 VAL A O 1
ATOM 802 N N . GLY A 1 94 ? 6.091 -7.833 -7.214 1.00 97.25 94 GLY A N 1
ATOM 803 C CA . GLY A 1 94 ? 5.475 -8.803 -8.109 1.00 97.25 94 GLY A CA 1
ATOM 804 C C . GLY A 1 94 ? 6.501 -9.595 -8.908 1.00 97.25 94 GLY A C 1
ATOM 805 O O . GLY A 1 94 ? 7.692 -9.283 -8.887 1.00 97.25 94 GLY A O 1
ATOM 806 N N . ASN A 1 95 ? 6.033 -10.615 -9.613 1.00 98.06 95 ASN A N 1
ATOM 807 C CA . ASN A 1 95 ? 6.766 -11.313 -10.654 1.00 98.06 95 ASN A CA 1
ATOM 808 C C . ASN A 1 95 ? 6.153 -10.954 -12.006 1.00 98.06 95 ASN A C 1
ATOM 810 O O . ASN A 1 95 ? 4.956 -11.133 -12.225 1.00 98.06 95 ASN A O 1
ATOM 814 N N . LEU A 1 96 ? 6.998 -10.478 -12.911 1.00 98.62 96 LEU A N 1
ATOM 815 C CA . LEU A 1 96 ? 6.671 -10.334 -14.320 1.00 98.62 96 LEU A CA 1
ATOM 816 C C . LEU A 1 96 ? 7.251 -11.528 -15.070 1.00 98.62 96 LEU A C 1
ATOM 818 O O . LEU A 1 96 ? 8.375 -11.945 -14.777 1.00 98.62 96 LEU A O 1
ATOM 822 N N . PHE A 1 97 ? 6.516 -12.055 -16.041 1.00 98.38 97 PHE A N 1
ATOM 823 C CA . PHE A 1 97 ? 6.932 -13.209 -16.832 1.00 98.38 97 PHE A CA 1
ATOM 824 C C . PHE A 1 97 ? 7.038 -12.834 -18.304 1.00 98.38 97 PHE A C 1
ATOM 826 O O . PHE A 1 97 ? 6.294 -11.976 -18.775 1.00 98.38 97 PHE A O 1
ATOM 833 N N . ASN A 1 98 ? 7.971 -13.483 -19.007 1.00 98.00 98 ASN A N 1
ATOM 834 C CA . ASN A 1 98 ? 8.212 -13.283 -20.440 1.00 98.00 98 ASN A CA 1
ATOM 835 C C . ASN A 1 98 ? 8.322 -11.791 -20.804 1.00 98.00 98 ASN A C 1
ATOM 837 O O . ASN A 1 98 ? 7.629 -11.301 -21.691 1.00 98.00 98 ASN A O 1
ATOM 841 N N . VAL A 1 99 ? 9.160 -11.063 -20.062 1.00 98.25 99 VAL A N 1
ATOM 842 C CA . VAL A 1 99 ? 9.322 -9.618 -20.223 1.00 98.25 99 VAL A CA 1
ATOM 843 C C . VAL A 1 99 ? 10.170 -9.350 -21.454 1.00 98.25 99 VAL A C 1
ATOM 845 O O . VAL A 1 99 ? 11.354 -9.692 -21.479 1.00 98.25 99 VAL A O 1
ATOM 848 N N . GLU A 1 100 ? 9.564 -8.736 -22.459 1.00 97.44 100 GLU A N 1
ATOM 849 C CA . GLU A 1 100 ? 10.240 -8.304 -23.676 1.00 97.44 100 GLU A CA 1
ATOM 850 C C . GLU A 1 100 ? 10.913 -6.953 -23.421 1.00 97.44 100 GLU A C 1
ATOM 852 O O . GLU A 1 100 ? 10.284 -6.017 -22.913 1.00 97.44 100 GLU A O 1
ATOM 857 N N . ILE A 1 101 ? 12.194 -6.853 -23.767 1.00 96.56 101 ILE A N 1
ATOM 858 C CA . ILE A 1 101 ? 12.939 -5.596 -23.751 1.00 96.56 101 ILE A CA 1
ATOM 859 C C . ILE A 1 101 ? 12.669 -4.907 -25.080 1.00 96.56 101 ILE A C 1
ATOM 861 O O . ILE A 1 101 ? 13.002 -5.439 -26.131 1.00 96.56 101 ILE A O 1
ATOM 865 N N . ILE A 1 102 ? 12.041 -3.735 -25.035 1.00 94.31 102 ILE A N 1
ATOM 866 C CA . ILE A 1 102 ? 11.609 -3.015 -26.244 1.00 94.31 102 ILE A CA 1
ATOM 867 C C . ILE A 1 102 ? 12.517 -1.829 -26.581 1.00 94.31 102 ILE A C 1
ATOM 869 O O . ILE A 1 102 ? 12.299 -1.141 -27.577 1.00 94.31 102 ILE A O 1
ATOM 873 N N . GLU A 1 103 ? 13.546 -1.577 -25.769 1.00 87.38 103 GLU A N 1
ATOM 874 C CA . GLU A 1 103 ? 14.560 -0.569 -26.073 1.00 87.38 103 GLU A CA 1
ATOM 875 C C . GLU A 1 103 ? 15.310 -0.939 -27.363 1.00 87.38 103 GLU A C 1
ATOM 877 O O . GLU A 1 103 ? 15.890 -2.015 -27.463 1.00 87.38 103 GLU A O 1
ATOM 882 N N . GLY A 1 104 ? 15.268 -0.058 -28.369 1.00 83.25 104 GLY A N 1
ATOM 883 C CA . GLY A 1 104 ? 15.860 -0.302 -29.691 1.00 83.25 104 GLY A CA 1
ATOM 884 C C . GLY A 1 104 ? 14.914 -0.933 -30.721 1.00 83.25 104 GLY A C 1
ATOM 885 O O . GLY A 1 104 ? 15.270 -1.016 -31.896 1.00 83.25 104 GLY A O 1
ATOM 886 N N . PHE A 1 105 ? 13.693 -1.314 -30.332 1.00 89.44 105 PHE A N 1
ATOM 887 C CA . PHE A 1 105 ? 12.664 -1.811 -31.250 1.00 89.44 105 PHE A CA 1
ATOM 888 C C . PHE A 1 105 ? 11.766 -0.663 -31.726 1.00 89.44 105 PHE A C 1
ATOM 890 O O . PHE A 1 105 ? 10.690 -0.432 -31.177 1.00 89.44 105 PHE A O 1
ATOM 897 N N . GLU A 1 106 ? 12.208 0.062 -32.760 1.00 87.62 106 GLU A N 1
ATOM 898 C CA . GLU A 1 106 ? 11.588 1.325 -33.197 1.00 87.62 106 GLU A CA 1
ATOM 899 C C . GLU A 1 106 ? 10.070 1.262 -33.405 1.00 87.62 106 GLU A C 1
ATOM 901 O O . GLU A 1 106 ? 9.360 2.167 -32.978 1.00 87.62 106 GLU A O 1
ATOM 906 N N . GLU A 1 107 ? 9.557 0.226 -34.070 1.00 90.06 107 GLU A N 1
ATOM 907 C CA . GLU A 1 107 ? 8.120 0.128 -34.364 1.00 90.06 107 GLU A CA 1
ATOM 908 C C . GLU A 1 107 ? 7.291 -0.034 -33.086 1.00 90.06 107 GLU A C 1
ATOM 910 O O . GLU A 1 107 ? 6.238 0.588 -32.927 1.00 90.06 107 GLU A O 1
ATOM 915 N N . GLU A 1 108 ? 7.809 -0.809 -32.135 1.00 90.94 108 GLU A N 1
ATOM 916 C CA . GLU A 1 108 ? 7.173 -1.022 -30.842 1.00 90.94 108 GLU A CA 1
ATOM 917 C C . GLU A 1 108 ? 7.238 0.245 -29.979 1.00 90.94 108 GLU A C 1
ATOM 919 O O . GLU A 1 108 ? 6.246 0.633 -29.360 1.00 90.94 108 GLU A O 1
ATOM 924 N N . GLN A 1 109 ? 8.383 0.935 -29.992 1.00 90.62 109 GLN A N 1
ATOM 925 C CA . GLN A 1 109 ? 8.573 2.200 -29.283 1.00 90.62 109 GLN A CA 1
ATOM 926 C C . GLN A 1 109 ? 7.676 3.306 -29.843 1.00 90.62 109 GLN A C 1
ATOM 928 O O . GLN A 1 109 ? 6.985 3.963 -29.070 1.00 90.62 109 GLN A O 1
ATOM 933 N N . LYS A 1 110 ? 7.591 3.463 -31.172 1.00 91.25 110 LYS A N 1
ATOM 934 C CA . LYS A 1 110 ? 6.696 4.439 -31.822 1.00 91.25 110 LYS A CA 1
ATOM 935 C C . LYS A 1 110 ? 5.233 4.189 -31.458 1.00 91.25 110 LYS A C 1
ATOM 937 O O . LYS A 1 110 ? 4.493 5.142 -31.203 1.00 91.25 110 LYS A O 1
ATOM 942 N N . LYS A 1 111 ? 4.811 2.916 -31.407 1.00 91.56 111 LYS A N 1
ATOM 943 C CA . LYS A 1 111 ? 3.444 2.526 -31.021 1.00 91.56 111 LYS A CA 1
ATOM 944 C C . LYS A 1 111 ? 3.095 3.052 -29.627 1.00 91.56 111 LYS A C 1
ATOM 946 O O . LYS A 1 111 ? 2.054 3.689 -29.462 1.00 91.56 111 LYS A O 1
ATOM 951 N N . ILE A 1 112 ? 3.951 2.806 -28.634 1.00 93.50 112 ILE A N 1
ATOM 952 C CA . ILE A 1 112 ? 3.681 3.229 -27.253 1.00 93.50 112 ILE A CA 1
ATOM 953 C C . ILE A 1 112 ? 3.949 4.724 -27.019 1.00 93.50 112 ILE A C 1
ATOM 955 O O . ILE A 1 112 ? 3.217 5.364 -26.266 1.00 93.50 112 ILE A O 1
ATOM 959 N N . GLU A 1 113 ? 4.932 5.315 -27.700 1.00 91.94 113 GLU A N 1
ATOM 960 C CA . GLU A 1 113 ? 5.250 6.745 -27.615 1.00 91.94 113 GLU A CA 1
ATOM 961 C C . GLU A 1 113 ? 4.070 7.612 -28.072 1.00 91.94 113 GLU A C 1
ATOM 963 O O . GLU A 1 113 ? 3.727 8.595 -27.409 1.00 91.94 113 GLU A O 1
ATOM 968 N N . ALA A 1 114 ? 3.387 7.222 -29.153 1.00 92.06 114 ALA A N 1
ATOM 969 C CA . ALA A 1 114 ? 2.181 7.909 -29.612 1.00 92.06 114 ALA A CA 1
ATOM 970 C C . ALA A 1 114 ? 1.071 7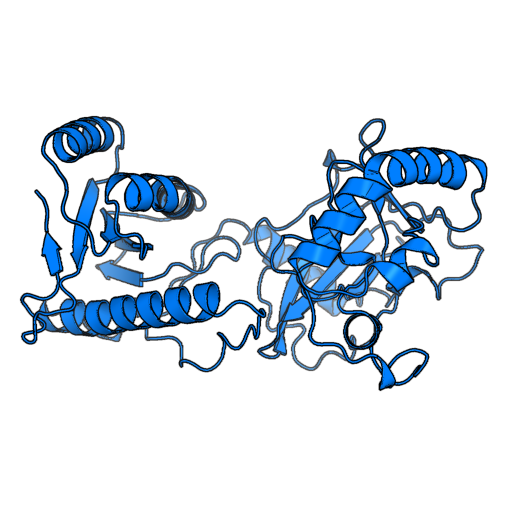.896 -28.542 1.00 92.06 114 ALA A C 1
ATOM 972 O O . ALA A 1 114 ? 0.410 8.913 -28.311 1.00 92.06 114 ALA A O 1
ATOM 973 N N . LEU A 1 115 ? 0.898 6.766 -27.847 1.00 93.69 115 LEU A N 1
ATOM 974 C CA . LEU A 1 115 ? -0.087 6.627 -26.774 1.00 93.69 115 LEU A CA 1
ATOM 975 C C . LEU A 1 115 ? 0.280 7.483 -25.557 1.00 93.69 115 LEU A C 1
ATOM 977 O O . LEU A 1 115 ? -0.559 8.242 -25.073 1.00 93.69 115 LEU A O 1
ATOM 981 N N . ILE A 1 116 ? 1.532 7.432 -25.098 1.00 93.12 116 ILE A N 1
ATOM 982 C CA . ILE A 1 116 ? 2.017 8.263 -23.983 1.00 93.12 116 ILE A CA 1
ATOM 983 C C . ILE A 1 116 ? 1.876 9.748 -24.313 1.00 93.12 116 ILE A C 1
ATOM 985 O O . ILE A 1 116 ? 1.395 10.520 -23.483 1.00 93.12 116 ILE A O 1
ATOM 989 N N . THR A 1 117 ? 2.203 10.142 -25.545 1.00 93.12 117 THR A N 1
ATOM 990 C CA . THR A 1 117 ? 2.043 11.523 -26.013 1.00 93.12 117 THR A CA 1
ATOM 991 C C . THR A 1 117 ? 0.595 11.997 -25.876 1.00 93.12 117 THR A C 1
ATOM 993 O O . THR A 1 117 ? 0.362 13.129 -25.450 1.00 93.12 117 THR A O 1
ATOM 996 N N . SER A 1 118 ? -0.389 11.133 -26.153 1.00 94.81 118 SER A N 1
ATOM 997 C CA . SER A 1 118 ? -1.812 11.469 -25.992 1.00 94.81 118 SER A CA 1
ATOM 998 C C . SER A 1 118 ? -2.226 11.725 -24.533 1.00 94.81 118 SER A C 1
ATOM 1000 O O . SER A 1 118 ? -3.135 12.515 -24.284 1.00 94.81 118 SER A O 1
ATOM 1002 N N . TYR A 1 119 ? -1.518 11.129 -23.566 1.00 95.69 119 TYR A N 1
ATOM 1003 C CA . TYR A 1 119 ? -1.741 11.315 -22.128 1.00 95.69 119 TYR A CA 1
ATOM 1004 C C . TYR A 1 119 ? -0.802 12.336 -21.478 1.00 95.69 119 TYR A C 1
ATOM 1006 O O . TYR A 1 119 ? -0.923 12.597 -20.278 1.00 95.69 119 TYR A O 1
ATOM 1014 N N . LYS A 1 120 ? 0.101 12.957 -22.247 1.00 94.31 120 LYS A N 1
ATOM 1015 C CA . LYS A 1 120 ? 1.135 13.863 -21.730 1.00 94.31 120 LYS A CA 1
ATOM 1016 C C . LYS A 1 120 ? 0.565 14.974 -20.848 1.00 94.31 120 LYS A C 1
ATOM 1018 O O . LYS A 1 120 ? 1.133 15.262 -19.800 1.00 94.31 120 LYS A O 1
ATOM 1023 N N . SER A 1 121 ? -0.561 15.576 -21.234 1.00 95.69 121 SER A N 1
ATOM 1024 C CA . SER A 1 121 ? -1.209 16.627 -20.437 1.00 95.69 121 SER A CA 1
ATOM 1025 C C . SER A 1 121 ? -1.651 16.132 -19.058 1.00 95.69 121 SER A C 1
ATOM 1027 O O . SER A 1 121 ? -1.383 16.803 -18.068 1.00 95.69 121 SER A O 1
ATOM 1029 N N . SER A 1 122 ? -2.260 14.946 -18.974 1.00 96.06 122 SER A N 1
ATOM 1030 C CA . SER A 1 122 ? -2.661 14.351 -17.693 1.00 96.06 122 SER A CA 1
ATOM 1031 C C . SER A 1 122 ? -1.452 13.970 -16.840 1.00 96.06 122 SER A C 1
ATOM 1033 O O . SER A 1 122 ? -1.460 14.196 -15.638 1.00 96.06 122 SER A O 1
ATOM 1035 N N . MET A 1 123 ? -0.383 13.452 -17.452 1.00 96.50 123 MET A N 1
ATOM 1036 C CA . MET A 1 123 ? 0.858 13.143 -16.730 1.00 96.50 123 MET A CA 1
ATOM 1037 C C . MET A 1 123 ? 1.542 14.400 -16.172 1.00 96.50 123 MET A C 1
ATOM 1039 O O . MET A 1 123 ? 2.092 14.366 -15.075 1.00 96.50 123 MET A O 1
ATOM 1043 N N . ILE A 1 124 ? 1.489 15.524 -16.897 1.00 96.62 124 ILE A N 1
ATOM 1044 C CA . ILE A 1 124 ? 1.968 16.821 -16.396 1.00 96.62 124 ILE A CA 1
ATOM 1045 C C . ILE A 1 124 ? 1.139 17.260 -15.185 1.00 96.62 124 ILE A C 1
ATOM 1047 O O . ILE A 1 124 ? 1.718 17.609 -14.161 1.00 96.62 124 ILE A O 1
ATOM 1051 N N . GLU A 1 125 ? -0.191 17.175 -15.261 1.00 96.75 125 GLU A N 1
ATOM 1052 C CA . GLU A 1 125 ? -1.080 17.507 -14.140 1.00 96.75 125 GLU A CA 1
ATOM 1053 C C . GLU A 1 125 ? -0.817 16.607 -12.914 1.00 96.75 125 GLU A C 1
ATOM 1055 O O . GLU A 1 125 ? -0.798 17.072 -11.775 1.00 96.75 125 GLU A O 1
ATOM 1060 N N . GLU A 1 126 ? -0.560 15.313 -13.124 1.00 96.12 126 GLU A N 1
ATOM 1061 C CA . GLU A 1 126 ? -0.160 14.378 -12.064 1.00 96.12 126 GLU A CA 1
ATOM 1062 C C . GLU A 1 126 ? 1.128 14.830 -11.361 1.00 96.12 126 GLU A C 1
ATOM 1064 O O . GLU A 1 126 ? 1.187 14.822 -10.130 1.00 96.12 126 GLU A O 1
ATOM 1069 N N . LEU A 1 127 ? 2.137 15.265 -12.123 1.00 95.94 127 LEU A N 1
ATOM 1070 C CA . LEU A 1 127 ? 3.404 15.768 -11.588 1.00 95.94 127 LEU A CA 1
ATOM 1071 C C . LEU A 1 127 ? 3.250 17.113 -10.865 1.00 95.94 127 LEU A C 1
ATOM 1073 O O . LEU A 1 127 ? 3.816 17.291 -9.782 1.00 95.94 127 LEU A O 1
ATOM 1077 N N . GLU A 1 128 ? 2.449 18.030 -11.410 1.00 95.44 128 GLU A N 1
ATOM 1078 C CA . GLU A 1 128 ? 2.092 19.298 -10.763 1.00 95.44 128 GLU A CA 1
ATOM 1079 C C . GLU A 1 128 ? 1.429 19.050 -9.400 1.00 95.44 128 GLU A C 1
ATOM 1081 O O . GLU A 1 128 ? 1.836 19.624 -8.385 1.00 95.44 128 GLU A O 1
ATOM 1086 N N . ASN A 1 129 ? 0.466 18.125 -9.346 1.00 94.06 129 ASN A N 1
ATOM 1087 C CA . ASN A 1 129 ? -0.274 17.782 -8.131 1.00 94.06 129 ASN A CA 1
ATOM 1088 C C . ASN A 1 129 ? 0.612 17.231 -7.004 1.00 94.06 129 ASN A C 1
ATOM 1090 O O . ASN A 1 129 ? 0.282 17.390 -5.823 1.00 94.06 129 ASN A O 1
ATOM 1094 N N . VAL A 1 130 ? 1.740 16.604 -7.347 1.00 93.06 130 VAL A N 1
ATOM 1095 C CA . VAL A 1 130 ? 2.699 16.061 -6.375 1.00 93.06 130 VAL A CA 1
ATOM 1096 C C . VAL A 1 130 ? 3.939 16.946 -6.182 1.00 93.06 130 VAL A C 1
ATOM 1098 O O . VAL A 1 130 ? 4.856 16.568 -5.453 1.00 93.06 130 VAL A O 1
ATOM 1101 N N . ASN A 1 131 ? 3.942 18.160 -6.749 1.00 94.25 131 ASN A N 1
ATOM 1102 C CA . ASN A 1 131 ? 5.051 19.124 -6.711 1.00 94.25 131 ASN A CA 1
ATOM 1103 C C . ASN A 1 131 ? 6.379 18.561 -7.254 1.00 94.25 131 ASN A C 1
ATOM 1105 O O . ASN A 1 131 ? 7.453 18.848 -6.713 1.00 94.25 131 ASN A O 1
ATOM 1109 N N . ALA A 1 132 ? 6.311 17.737 -8.295 1.00 94.56 132 ALA A N 1
ATOM 1110 C CA . ALA A 1 132 ? 7.471 17.243 -9.023 1.00 94.56 132 ALA A CA 1
ATOM 1111 C C . ALA A 1 132 ? 7.859 18.194 -10.174 1.00 94.56 132 ALA A C 1
ATOM 1113 O O . ALA A 1 132 ? 7.105 19.099 -10.529 1.00 94.56 132 ALA A O 1
ATOM 1114 N N . ASP A 1 133 ? 9.044 18.004 -10.754 1.00 94.75 133 ASP A N 1
ATOM 1115 C CA . ASP A 1 133 ? 9.539 18.792 -11.885 1.00 94.75 133 ASP A CA 1
ATOM 1116 C C . ASP A 1 133 ? 8.879 18.371 -13.206 1.00 94.75 133 ASP A C 1
ATOM 1118 O O . ASP A 1 133 ? 9.416 17.601 -14.009 1.00 94.75 133 ASP A O 1
ATOM 1122 N N . PHE A 1 134 ? 7.675 18.885 -13.429 1.00 94.44 134 PHE A N 1
ATOM 1123 C CA . PHE A 1 134 ? 6.927 18.655 -14.658 1.00 94.44 134 PHE A CA 1
ATOM 1124 C C . PHE A 1 134 ? 7.528 19.384 -15.875 1.00 94.44 134 PHE A C 1
ATOM 1126 O O . PHE A 1 134 ? 7.254 18.979 -17.005 1.00 94.44 134 PHE A O 1
ATOM 1133 N N . GLU A 1 135 ? 8.348 20.429 -15.689 1.00 94.25 135 GLU A N 1
ATOM 1134 C CA . GLU A 1 135 ? 9.031 21.109 -16.800 1.00 94.25 135 GLU A CA 1
ATOM 1135 C C . GLU A 1 135 ? 10.122 20.210 -17.386 1.00 94.25 135 GLU A C 1
ATOM 1137 O O . GLU A 1 135 ? 10.183 20.043 -18.605 1.00 94.25 135 GLU A O 1
ATOM 1142 N N . HIS A 1 136 ? 10.910 19.536 -16.537 1.00 93.56 136 HIS A N 1
ATOM 1143 C CA . HIS A 1 136 ? 11.861 18.515 -16.997 1.00 93.56 136 HIS A CA 1
ATOM 1144 C C . HIS A 1 136 ? 11.154 17.410 -17.795 1.00 93.56 136 HIS A C 1
ATOM 1146 O O . HIS A 1 136 ? 11.587 17.072 -18.895 1.00 93.56 136 HIS A O 1
ATOM 1152 N N . PHE A 1 137 ? 10.002 16.924 -17.316 1.00 93.75 137 PHE A N 1
ATOM 1153 C CA . PHE A 1 137 ? 9.220 15.887 -18.010 1.00 93.75 137 PHE A CA 1
ATOM 1154 C C . PHE A 1 137 ? 8.746 16.298 -19.416 1.00 93.75 137 PHE A C 1
ATOM 1156 O O . PHE A 1 137 ? 8.595 15.459 -20.306 1.00 93.75 137 PHE A O 1
ATOM 1163 N N . LYS A 1 138 ? 8.515 17.596 -19.671 1.00 91.75 138 LYS A N 1
ATOM 1164 C CA . LYS A 1 138 ? 8.128 18.062 -21.016 1.00 91.75 138 LYS A CA 1
ATOM 1165 C C . LYS A 1 138 ? 9.215 17.787 -22.053 1.00 91.75 138 LYS A C 1
ATOM 1167 O O . LYS A 1 138 ? 8.857 17.594 -23.223 1.00 91.75 138 LYS A O 1
ATOM 1172 N N . HIS A 1 139 ? 10.477 17.780 -21.621 1.00 88.38 139 HIS A N 1
ATOM 1173 C CA . HIS A 1 139 ? 11.671 17.589 -22.441 1.00 88.38 139 HIS A CA 1
ATOM 1174 C C . HIS A 1 139 ? 12.224 16.157 -22.378 1.00 88.38 139 HIS A C 1
ATOM 1176 O O . HIS A 1 139 ? 12.702 15.662 -23.394 1.00 88.38 139 HIS A O 1
ATOM 1182 N N . ASP A 1 140 ? 12.123 15.496 -21.224 1.00 85.50 140 ASP A N 1
ATOM 1183 C CA . ASP A 1 140 ? 12.569 14.122 -20.959 1.00 85.50 140 ASP A CA 1
ATOM 1184 C C . ASP A 1 140 ? 11.346 13.226 -20.717 1.00 85.50 140 ASP A C 1
ATOM 1186 O O . ASP A 1 140 ? 10.923 12.981 -19.584 1.00 85.50 140 ASP A O 1
ATOM 1190 N N . GLN A 1 141 ? 10.696 12.827 -21.812 1.00 82.75 141 GLN A N 1
ATOM 1191 C CA . GLN A 1 141 ? 9.450 12.066 -21.746 1.00 82.75 141 GLN A CA 1
ATOM 1192 C C . GLN A 1 141 ? 9.699 10.608 -21.358 1.00 82.75 141 GLN A C 1
ATOM 1194 O O . GLN A 1 141 ? 10.736 10.022 -21.660 1.00 82.75 141 GLN A O 1
ATOM 1199 N N . LEU A 1 142 ? 8.692 9.999 -20.729 1.00 89.31 142 LEU A N 1
ATOM 1200 C CA . LEU A 1 142 ? 8.682 8.567 -20.455 1.00 89.31 142 LEU A CA 1
ATOM 1201 C C . LEU A 1 142 ? 8.780 7.774 -21.767 1.00 89.31 142 LEU A C 1
ATOM 1203 O O . LEU A 1 142 ? 7.866 7.818 -22.587 1.00 89.31 142 LEU A O 1
ATOM 1207 N N . LEU A 1 143 ? 9.846 6.988 -21.900 1.00 90.75 143 LEU A N 1
ATOM 1208 C CA . LEU A 1 143 ? 10.017 6.004 -22.964 1.00 90.75 143 LEU A CA 1
ATOM 1209 C C . LEU A 1 143 ? 10.024 4.602 -22.348 1.00 90.75 143 LEU A C 1
ATOM 1211 O O . LEU A 1 143 ? 11.023 4.220 -21.739 1.00 90.75 143 LEU A O 1
ATOM 1215 N N . PRO A 1 144 ? 8.926 3.834 -22.452 1.00 94.88 144 PRO A N 1
ATOM 1216 C CA . PRO A 1 144 ? 8.880 2.458 -21.981 1.00 94.88 144 PRO A CA 1
ATOM 1217 C C . PRO A 1 144 ? 9.998 1.618 -22.592 1.00 94.88 144 PRO A C 1
ATOM 1219 O O . PRO A 1 144 ? 10.260 1.684 -23.792 1.00 94.88 144 PRO A O 1
ATOM 1222 N N . ASN A 1 145 ? 10.651 0.824 -21.751 1.00 95.88 145 ASN A N 1
ATOM 1223 C CA . ASN A 1 145 ? 11.759 -0.047 -22.141 1.00 95.88 145 ASN A CA 1
ATOM 1224 C C . ASN A 1 145 ? 11.417 -1.533 -21.984 1.00 95.88 145 ASN A C 1
ATOM 1226 O O . ASN A 1 145 ? 12.197 -2.388 -22.402 1.00 95.88 145 ASN A O 1
ATOM 1230 N N . VAL A 1 146 ? 10.239 -1.843 -21.435 1.00 97.38 146 VAL A N 1
ATOM 1231 C CA . VAL A 1 146 ? 9.720 -3.203 -21.328 1.00 97.38 146 VAL A CA 1
ATOM 1232 C C . VAL A 1 146 ? 8.256 -3.291 -21.735 1.00 97.38 146 VAL A C 1
ATOM 1234 O O . VAL A 1 146 ? 7.487 -2.337 -21.569 1.00 97.38 146 VAL A O 1
ATOM 1237 N N . LYS A 1 147 ? 7.857 -4.484 -22.175 1.00 97.81 147 LYS A N 1
ATOM 1238 C CA . LYS A 1 147 ? 6.457 -4.911 -22.181 1.00 97.81 147 LYS A CA 1
ATOM 1239 C C . LYS A 1 147 ? 6.311 -6.342 -21.670 1.00 97.81 147 LYS A C 1
ATOM 1241 O O . LYS A 1 147 ? 7.229 -7.151 -21.771 1.00 97.81 147 LYS A O 1
ATOM 1246 N N . PHE A 1 148 ? 5.150 -6.652 -21.112 1.00 98.44 148 PHE A N 1
ATOM 1247 C CA . PHE A 1 148 ? 4.804 -7.984 -20.615 1.00 98.44 148 PHE A CA 1
ATOM 1248 C C . PHE A 1 148 ? 3.289 -8.165 -20.645 1.00 98.44 148 PHE A C 1
ATOM 1250 O O . PHE A 1 148 ? 2.540 -7.189 -20.629 1.00 98.44 148 PHE A O 1
ATOM 1257 N N . LYS A 1 149 ? 2.811 -9.407 -20.676 1.00 98.44 149 LYS A N 1
ATOM 1258 C CA . LYS A 1 149 ? 1.374 -9.673 -20.593 1.00 98.44 149 LYS A CA 1
ATOM 1259 C C . LYS A 1 149 ? 0.852 -9.400 -19.191 1.00 98.44 149 LYS A C 1
ATOM 1261 O O . LYS A 1 149 ? 1.385 -9.914 -18.209 1.00 98.44 149 LYS A O 1
ATOM 1266 N N . TRP A 1 150 ? -0.198 -8.588 -19.105 1.00 97.75 150 TRP A N 1
ATOM 1267 C CA . TRP A 1 150 ? -0.751 -8.166 -17.821 1.00 97.75 150 TRP A CA 1
ATOM 1268 C C . TRP A 1 150 ? -1.399 -9.319 -17.044 1.00 97.75 150 TRP A C 1
ATOM 1270 O O . TRP A 1 150 ? -1.257 -9.396 -15.830 1.00 97.75 150 TRP A O 1
ATOM 1280 N N . ASP A 1 151 ? -2.097 -10.215 -17.740 1.00 97.31 151 ASP A N 1
ATOM 1281 C CA . ASP A 1 151 ? -2.808 -11.357 -17.154 1.00 97.31 151 ASP A CA 1
ATOM 1282 C C . ASP A 1 151 ? -1.883 -12.501 -16.712 1.00 97.31 151 ASP A C 1
ATOM 1284 O O . ASP A 1 151 ? -2.285 -13.334 -15.901 1.00 97.31 151 ASP A O 1
ATOM 1288 N N . GLU A 1 152 ? -0.646 -12.530 -17.212 1.00 97.75 152 GLU A N 1
ATOM 1289 C CA . GLU A 1 152 ? 0.384 -13.479 -16.784 1.00 97.75 152 GLU A CA 1
ATOM 1290 C C . GLU A 1 152 ? 1.169 -12.980 -15.556 1.00 97.75 152 GLU A C 1
ATOM 1292 O O . GLU A 1 152 ? 1.776 -13.793 -14.862 1.00 97.75 152 GLU A O 1
ATOM 1297 N N . ALA A 1 153 ? 1.171 -11.675 -15.259 1.00 97.38 153 ALA A N 1
ATOM 1298 C CA . ALA A 1 153 ? 1.911 -11.114 -14.127 1.00 97.38 153 ALA A CA 1
ATOM 1299 C C . ALA A 1 153 ? 1.286 -11.500 -12.769 1.00 97.38 153 ALA A C 1
ATOM 1301 O O . ALA A 1 153 ? 0.071 -11.445 -12.590 1.00 97.38 153 ALA A O 1
ATOM 1302 N N . ASP A 1 154 ? 2.122 -11.824 -11.774 1.00 95.94 154 ASP A N 1
ATOM 1303 C CA . ASP A 1 154 ? 1.680 -12.039 -10.385 1.00 95.94 154 ASP A CA 1
ATOM 1304 C C . ASP A 1 154 ? 2.136 -10.852 -9.534 1.00 95.94 154 ASP A C 1
ATOM 1306 O O . ASP A 1 154 ? 3.305 -10.751 -9.155 1.00 95.94 154 ASP A O 1
ATOM 1310 N N . ILE A 1 155 ? 1.232 -9.906 -9.285 1.00 94.81 155 ILE A N 1
ATOM 1311 C CA . ILE A 1 155 ? 1.519 -8.640 -8.599 1.00 94.81 155 ILE A CA 1
ATOM 1312 C C . ILE A 1 155 ? 0.799 -8.635 -7.250 1.00 94.81 155 ILE A C 1
ATOM 1314 O O . ILE A 1 155 ? -0.387 -8.953 -7.162 1.00 94.81 155 ILE A O 1
ATOM 1318 N N . PHE A 1 156 ? 1.507 -8.256 -6.184 1.00 92.19 156 PHE A N 1
ATOM 1319 C CA . PHE A 1 156 ? 0.868 -8.062 -4.888 1.00 92.19 156 PHE A CA 1
ATOM 1320 C C . PHE A 1 156 ? 0.017 -6.791 -4.913 1.00 92.19 156 PHE A C 1
ATOM 1322 O O . PHE A 1 156 ? 0.502 -5.735 -5.313 1.00 92.19 156 PHE A O 1
ATOM 1329 N N . HIS A 1 157 ? -1.218 -6.864 -4.406 1.00 84.88 157 HIS A N 1
ATOM 1330 C CA . HIS A 1 157 ? -2.073 -5.680 -4.273 1.00 84.88 157 HIS A CA 1
ATOM 1331 C C . HIS A 1 157 ? -1.428 -4.597 -3.393 1.00 84.88 157 HIS A C 1
ATOM 1333 O O . HIS A 1 157 ? -1.548 -3.408 -3.670 1.00 84.88 157 HIS A O 1
ATOM 1339 N N . GLN A 1 158 ? -0.722 -5.023 -2.342 1.00 87.94 158 GLN A N 1
ATOM 1340 C CA . GLN A 1 158 ? 0.141 -4.183 -1.520 1.00 87.94 158 GLN A CA 1
ATOM 1341 C C . GLN A 1 158 ? 1.522 -4.839 -1.404 1.00 87.94 158 GLN A C 1
ATOM 1343 O O . GLN A 1 158 ? 1.589 -6.040 -1.139 1.00 87.94 158 GLN A O 1
ATOM 1348 N N . PRO A 1 159 ? 2.634 -4.095 -1.544 1.00 92.75 159 PRO A N 1
ATOM 1349 C CA . PRO A 1 159 ? 3.973 -4.678 -1.528 1.00 92.75 159 PRO A CA 1
ATOM 1350 C C . PRO A 1 159 ? 4.244 -5.517 -0.276 1.00 92.75 159 PRO A C 1
ATOM 1352 O O . PRO A 1 159 ? 4.197 -5.009 0.847 1.00 92.75 159 PRO A O 1
ATOM 1355 N N . MET A 1 160 ? 4.586 -6.791 -0.467 1.00 93.12 160 MET A N 1
ATOM 1356 C CA . MET A 1 160 ? 4.753 -7.771 0.606 1.00 93.12 160 MET A CA 1
ATOM 1357 C C . MET A 1 160 ? 6.100 -7.585 1.321 1.00 93.12 160 MET A C 1
ATOM 1359 O O . MET A 1 160 ? 7.142 -7.829 0.706 1.00 93.12 160 MET A O 1
ATOM 1363 N N . PRO A 1 161 ? 6.139 -7.204 2.611 1.00 92.50 161 PRO A N 1
ATOM 1364 C CA . PRO A 1 161 ? 7.391 -7.087 3.355 1.00 92.50 161 PRO A CA 1
ATOM 1365 C C . PRO A 1 161 ? 8.099 -8.434 3.492 1.00 92.50 161 PRO A C 1
ATOM 1367 O O . PRO A 1 161 ? 7.484 -9.431 3.867 1.00 92.50 161 PRO A O 1
ATOM 1370 N N . VAL A 1 162 ? 9.409 -8.458 3.248 1.00 93.38 162 VAL A N 1
ATOM 1371 C CA . VAL A 1 162 ? 10.218 -9.679 3.342 1.00 93.38 162 VAL A CA 1
ATOM 1372 C C . VAL A 1 162 ? 11.528 -9.444 4.084 1.00 93.38 162 VAL A C 1
ATOM 1374 O O . VAL A 1 162 ? 12.230 -8.459 3.861 1.00 93.38 162 VAL A O 1
ATOM 1377 N N . ASN A 1 163 ? 11.890 -10.396 4.946 1.00 92.94 163 ASN A N 1
ATOM 1378 C CA . ASN A 1 163 ? 13.118 -10.324 5.743 1.00 92.94 163 ASN A CA 1
ATOM 1379 C C . ASN A 1 163 ? 14.314 -10.996 5.062 1.00 92.94 163 ASN A C 1
ATOM 1381 O O . ASN A 1 163 ? 15.448 -10.625 5.335 1.00 92.94 163 ASN A O 1
ATOM 1385 N N . PHE A 1 164 ? 14.092 -11.945 4.148 1.00 94.19 164 PHE A N 1
ATOM 1386 C CA . PHE A 1 164 ? 15.183 -12.665 3.477 1.00 94.19 164 PHE A CA 1
ATOM 1387 C C . PHE A 1 164 ? 15.979 -11.792 2.491 1.00 94.19 164 PHE A C 1
ATOM 1389 O O . PHE A 1 164 ? 17.073 -12.169 2.093 1.00 94.19 164 PHE A O 1
ATOM 1396 N N . LEU A 1 165 ? 15.458 -10.618 2.109 1.00 93.69 165 LEU A N 1
ATOM 1397 C CA . LEU A 1 165 ? 16.218 -9.618 1.350 1.00 93.69 165 LEU A CA 1
ATOM 1398 C C . LEU A 1 165 ? 16.964 -8.627 2.256 1.00 93.69 165 LEU A C 1
ATOM 1400 O O . LEU A 1 165 ? 17.696 -7.773 1.753 1.00 93.69 165 LEU A O 1
ATOM 1404 N N . TYR A 1 166 ? 16.772 -8.674 3.577 1.00 88.81 166 TYR A N 1
ATOM 1405 C CA . TYR A 1 166 ? 17.451 -7.764 4.495 1.00 88.81 166 TYR A CA 1
ATOM 1406 C C . TYR A 1 166 ? 18.970 -7.951 4.402 1.00 88.81 166 TYR A C 1
ATOM 1408 O O . TYR A 1 166 ? 19.471 -9.070 4.409 1.00 88.81 166 TYR A O 1
ATOM 1416 N N . GLY A 1 167 ? 19.708 -6.847 4.270 1.00 82.75 167 GLY A N 1
ATOM 1417 C CA . GLY A 1 167 ? 21.158 -6.884 4.058 1.00 82.75 167 GLY A CA 1
ATOM 1418 C C . GLY A 1 167 ? 21.611 -7.352 2.667 1.00 82.75 167 GLY A C 1
ATOM 1419 O O . GLY A 1 167 ? 22.809 -7.330 2.405 1.00 82.75 167 GLY A O 1
ATOM 1420 N N . ALA A 1 168 ? 20.699 -7.719 1.757 1.00 86.81 168 ALA A N 1
ATOM 1421 C CA . ALA A 1 168 ? 21.073 -8.112 0.402 1.00 86.81 168 ALA A CA 1
ATOM 1422 C C . ALA A 1 168 ? 21.740 -6.957 -0.369 1.00 86.81 168 ALA A C 1
ATOM 1424 O O . ALA A 1 168 ? 21.388 -5.782 -0.218 1.00 86.81 168 ALA A O 1
ATOM 1425 N N . GLU A 1 169 ? 22.675 -7.303 -1.254 1.00 86.31 169 GLU A N 1
ATOM 1426 C CA . GLU A 1 169 ? 23.484 -6.348 -2.027 1.00 86.31 169 GLU A CA 1
ATOM 1427 C C . GLU A 1 169 ? 22.707 -5.642 -3.152 1.00 86.31 169 GLU A C 1
ATOM 1429 O O . GLU A 1 169 ? 23.221 -4.722 -3.793 1.00 86.31 169 GLU A O 1
ATOM 1434 N N . PHE A 1 170 ? 21.441 -6.013 -3.362 1.00 89.06 170 PHE A N 1
ATOM 1435 C CA . PHE A 1 170 ? 20.547 -5.407 -4.343 1.00 89.06 170 PHE A CA 1
ATOM 1436 C C . PHE A 1 170 ? 20.111 -4.006 -3.873 1.00 89.06 170 PHE A C 1
ATOM 1438 O O . PHE A 1 170 ? 19.027 -3.797 -3.319 1.00 89.06 170 PHE A O 1
ATOM 1445 N N . ASN A 1 171 ? 20.989 -3.017 -4.012 1.00 87.50 171 ASN A N 1
ATOM 1446 C CA . ASN A 1 171 ? 20.731 -1.635 -3.585 1.00 87.50 171 ASN A CA 1
ATOM 1447 C C . ASN A 1 171 ? 20.534 -0.679 -4.761 1.00 87.50 171 ASN A C 1
ATOM 1449 O O . ASN A 1 171 ? 19.918 0.376 -4.600 1.00 87.50 171 ASN A O 1
ATOM 1453 N N . ARG A 1 172 ? 21.050 -1.040 -5.937 1.00 89.75 172 ARG A N 1
ATOM 1454 C CA . ARG A 1 172 ? 21.014 -0.206 -7.138 1.00 89.75 172 ARG A CA 1
ATOM 1455 C C . ARG A 1 172 ? 19.875 -0.637 -8.057 1.00 89.75 172 ARG A C 1
ATOM 1457 O O . ARG A 1 172 ? 19.400 -1.766 -7.989 1.00 89.75 172 ARG A O 1
ATOM 1464 N N . PHE A 1 173 ? 19.474 0.275 -8.933 1.00 91.75 173 PHE A N 1
ATOM 1465 C CA . PHE A 1 173 ? 18.560 -0.002 -10.037 1.00 91.75 173 PHE A CA 1
ATOM 1466 C C . PHE A 1 173 ? 19.318 -0.758 -11.135 1.00 91.75 173 PHE A C 1
ATOM 1468 O O . PHE A 1 173 ? 19.838 -0.155 -12.070 1.00 91.75 173 PHE A O 1
ATOM 1475 N N . GLN A 1 174 ? 19.484 -2.068 -10.949 1.00 93.75 174 GLN A N 1
ATOM 1476 C CA . GLN A 1 174 ? 20.222 -2.956 -11.850 1.00 93.75 174 GLN A CA 1
ATOM 1477 C C . GLN A 1 174 ? 19.492 -4.291 -12.008 1.00 93.75 174 GLN A C 1
ATOM 1479 O O . GLN A 1 174 ? 18.791 -4.743 -11.102 1.00 93.75 174 GLN A O 1
ATOM 1484 N N . ALA A 1 175 ? 19.704 -4.924 -13.158 1.00 95.12 175 ALA A N 1
ATOM 1485 C CA . ALA A 1 175 ? 19.221 -6.254 -13.483 1.00 95.12 175 ALA A CA 1
ATOM 1486 C C . ALA A 1 175 ? 20.122 -7.353 -12.892 1.00 95.12 175 ALA A C 1
ATOM 1488 O O . ALA A 1 175 ? 20.993 -7.887 -13.580 1.00 95.12 175 ALA A O 1
ATOM 1489 N N . TYR A 1 176 ? 19.922 -7.699 -11.619 1.00 95.25 176 TYR A N 1
ATOM 1490 C CA . TYR A 1 176 ? 20.668 -8.785 -10.978 1.00 95.25 176 TYR A CA 1
ATOM 1491 C C . TYR A 1 176 ? 20.110 -10.145 -11.389 1.00 95.25 176 TYR A C 1
ATOM 1493 O O . TYR A 1 176 ? 18.895 -10.322 -11.393 1.00 95.25 176 TYR A O 1
ATOM 1501 N N . TYR A 1 177 ? 20.973 -11.127 -11.655 1.00 95.19 177 TYR A N 1
ATOM 1502 C CA . TYR A 1 177 ? 20.525 -12.515 -11.767 1.00 95.19 177 TYR A CA 1
ATOM 1503 C C . TYR A 1 177 ? 19.919 -12.982 -10.444 1.00 95.19 177 TYR A C 1
ATOM 1505 O O . TYR A 1 177 ? 20.466 -12.729 -9.364 1.00 95.19 177 TYR A O 1
ATOM 1513 N N . LEU A 1 178 ? 18.775 -13.656 -10.532 1.00 94.81 178 LEU A N 1
ATOM 1514 C CA . LEU A 1 178 ? 18.106 -14.219 -9.375 1.00 94.81 178 LEU A CA 1
ATOM 1515 C C . LEU A 1 178 ? 18.920 -15.409 -8.862 1.00 94.81 178 LEU A C 1
ATOM 1517 O O . LEU A 1 178 ? 19.050 -16.421 -9.545 1.00 94.81 178 LEU A O 1
ATOM 1521 N N . LYS A 1 179 ? 19.470 -15.279 -7.653 1.00 94.12 179 LYS A N 1
ATOM 1522 C CA . LYS A 1 179 ? 20.220 -16.356 -7.000 1.00 94.12 179 LYS A CA 1
ATOM 1523 C C . LYS A 1 179 ? 19.284 -17.510 -6.630 1.00 94.12 179 LYS A C 1
ATOM 1525 O O . LYS A 1 179 ? 18.194 -17.260 -6.114 1.00 94.12 179 LYS A O 1
ATOM 1530 N N . ASP A 1 180 ? 19.746 -18.749 -6.797 1.00 93.50 180 ASP A N 1
ATOM 1531 C CA . ASP A 1 180 ? 18.954 -19.956 -6.508 1.00 93.50 180 ASP A CA 1
ATOM 1532 C C . ASP A 1 180 ? 18.412 -19.989 -5.071 1.00 93.50 180 ASP A C 1
ATOM 1534 O O . ASP A 1 180 ? 17.264 -20.365 -4.840 1.00 93.50 180 ASP A O 1
ATOM 1538 N N . GLU A 1 181 ? 19.198 -19.499 -4.108 1.00 94.12 181 GLU A N 1
ATOM 1539 C CA . GLU A 1 181 ? 18.819 -19.406 -2.690 1.00 94.12 181 GLU A CA 1
ATOM 1540 C C . GLU A 1 181 ? 17.579 -18.529 -2.426 1.00 94.12 181 GLU A C 1
ATOM 1542 O O . GLU A 1 181 ? 16.941 -18.664 -1.383 1.00 94.12 181 GLU A O 1
ATOM 1547 N N . LEU A 1 182 ? 17.220 -17.640 -3.360 1.00 95.38 182 LEU A N 1
ATOM 1548 C CA . LEU A 1 182 ? 16.075 -16.734 -3.239 1.00 95.38 182 LEU A CA 1
ATOM 1549 C C . LEU A 1 182 ? 14.797 -17.291 -3.869 1.00 95.38 182 LEU A C 1
ATOM 1551 O O . LEU A 1 182 ? 13.718 -16.801 -3.540 1.00 95.38 182 LEU A O 1
ATOM 1555 N N . ILE A 1 183 ? 14.891 -18.310 -4.730 1.00 94.56 183 ILE A N 1
ATOM 1556 C CA . ILE A 1 183 ? 13.743 -18.856 -5.473 1.00 94.56 183 ILE A CA 1
ATOM 1557 C C . ILE A 1 183 ? 12.669 -19.370 -4.506 1.00 94.56 183 ILE A C 1
ATOM 1559 O O . ILE A 1 183 ? 11.521 -18.932 -4.562 1.00 94.56 183 ILE A O 1
ATOM 1563 N N . GLU A 1 184 ? 13.054 -20.250 -3.583 1.00 96.12 184 GLU A N 1
ATOM 1564 C CA . GLU A 1 184 ? 12.147 -20.848 -2.596 1.00 96.12 184 GLU A CA 1
ATOM 1565 C C . GLU A 1 184 ? 11.536 -19.811 -1.627 1.00 96.12 184 GLU A C 1
ATOM 1567 O O . GLU A 1 184 ? 10.316 -19.808 -1.441 1.00 96.12 184 GLU A O 1
ATOM 1572 N N . PRO A 1 185 ? 12.313 -18.890 -1.012 1.00 96.19 185 PRO A N 1
ATOM 1573 C CA . PRO A 1 185 ? 11.748 -17.814 -0.195 1.00 96.19 185 PRO A CA 1
ATOM 1574 C C . PRO A 1 185 ? 10.752 -16.913 -0.931 1.00 96.19 185 PRO A C 1
ATOM 1576 O O . PRO A 1 185 ? 9.748 -16.519 -0.336 1.00 96.19 185 PRO A O 1
ATOM 1579 N N . ILE A 1 186 ? 11.014 -16.587 -2.202 1.00 96.44 186 ILE A N 1
ATOM 1580 C CA . ILE A 1 186 ? 10.102 -15.779 -3.020 1.00 96.44 186 ILE A CA 1
ATOM 1581 C C . ILE A 1 186 ? 8.813 -16.556 -3.281 1.00 96.44 186 ILE A C 1
ATOM 1583 O O . ILE A 1 186 ? 7.743 -16.024 -2.999 1.00 96.44 186 ILE A O 1
ATOM 1587 N N . ALA A 1 187 ? 8.895 -17.809 -3.739 1.00 95.25 187 ALA A N 1
ATOM 1588 C CA . ALA A 1 187 ? 7.716 -18.645 -3.984 1.00 95.25 187 ALA A CA 1
ATOM 1589 C C . ALA A 1 187 ? 6.814 -18.729 -2.738 1.00 95.25 187 ALA A C 1
ATOM 1591 O O . ALA A 1 187 ? 5.631 -18.404 -2.802 1.00 95.25 187 ALA A O 1
ATOM 1592 N N . LYS A 1 188 ? 7.406 -18.988 -1.565 1.00 93.44 188 LYS A N 1
ATOM 1593 C CA . LYS A 1 188 ? 6.681 -19.010 -0.282 1.00 93.44 188 LYS A CA 1
ATOM 1594 C C . LYS A 1 188 ? 6.025 -17.680 0.091 1.00 93.44 188 LYS A C 1
ATOM 1596 O O . LYS A 1 188 ? 5.048 -17.677 0.837 1.00 93.44 188 LYS A O 1
ATOM 1601 N N . ALA A 1 189 ? 6.574 -16.546 -0.342 1.00 92.75 189 ALA A N 1
ATOM 1602 C CA . ALA A 1 189 ? 5.951 -15.244 -0.111 1.00 92.75 189 ALA A CA 1
ATOM 1603 C C . ALA A 1 189 ? 4.696 -15.063 -0.980 1.00 92.75 189 ALA A C 1
ATOM 1605 O O . ALA A 1 189 ? 3.704 -14.520 -0.497 1.00 92.75 189 ALA A O 1
ATOM 1606 N N . PHE A 1 190 ? 4.719 -15.560 -2.219 1.00 92.06 190 PHE A N 1
ATOM 1607 C CA . PHE A 1 190 ? 3.555 -15.569 -3.109 1.00 92.06 190 PHE A CA 1
ATOM 1608 C C . PHE A 1 190 ? 2.478 -16.558 -2.654 1.00 92.06 190 PHE A C 1
ATOM 1610 O O . PHE A 1 190 ? 1.302 -16.206 -2.681 1.00 92.06 190 PHE A O 1
ATOM 1617 N N . ASP A 1 191 ? 2.851 -17.722 -2.117 1.00 90.38 191 ASP A N 1
ATOM 1618 C CA . ASP A 1 191 ? 1.887 -18.652 -1.503 1.00 90.38 191 ASP A CA 1
ATOM 1619 C C . ASP A 1 191 ? 1.127 -18.006 -0.330 1.00 90.38 191 ASP A C 1
ATOM 1621 O O . ASP A 1 191 ? -0.017 -18.350 -0.044 1.00 90.38 191 ASP A O 1
ATOM 1625 N N . LYS A 1 192 ? 1.751 -17.025 0.336 1.00 86.06 192 LYS A N 1
ATOM 1626 C CA . LYS A 1 192 ? 1.183 -16.272 1.463 1.00 86.06 192 LYS A CA 1
ATOM 1627 C C . LYS A 1 192 ? 0.501 -14.965 1.065 1.00 86.06 192 LYS A C 1
ATOM 1629 O O . LYS A 1 192 ? 0.167 -14.163 1.941 1.00 86.06 192 LYS A O 1
ATOM 1634 N N . LYS A 1 193 ? 0.270 -14.720 -0.229 1.00 84.81 193 LYS A N 1
ATOM 1635 C CA . LYS A 1 193 ? -0.315 -13.459 -0.727 1.00 84.81 193 LYS A CA 1
ATOM 1636 C C . LYS A 1 193 ? -1.728 -13.163 -0.229 1.00 84.81 193 LYS A C 1
ATOM 1638 O O . LYS A 1 193 ? -2.197 -12.047 -0.402 1.00 84.81 193 LYS A O 1
ATOM 1643 N N . ALA A 1 194 ? -2.376 -14.132 0.405 1.00 89.12 194 ALA A N 1
ATOM 1644 C CA . ALA A 1 194 ? -3.694 -13.993 1.004 1.00 89.12 194 ALA A CA 1
ATOM 1645 C C . ALA A 1 194 ? -3.717 -14.325 2.506 1.00 89.12 194 ALA A C 1
ATOM 1647 O O . ALA A 1 194 ? -4.778 -14.318 3.105 1.00 89.12 194 ALA A O 1
ATOM 1648 N N . THR A 1 195 ? -2.572 -14.617 3.133 1.00 91.56 195 THR A N 1
ATOM 1649 C CA . THR A 1 195 ? -2.537 -15.158 4.501 1.00 91.56 195 THR A CA 1
ATOM 1650 C C . THR A 1 195 ? -2.604 -14.065 5.564 1.00 91.56 195 THR A C 1
ATOM 1652 O O . THR A 1 195 ? -1.879 -13.067 5.500 1.00 91.56 195 THR A O 1
ATOM 1655 N N . PHE A 1 196 ? -3.409 -14.303 6.595 1.00 94.94 196 PHE A N 1
ATOM 1656 C CA . PHE A 1 196 ? -3.490 -13.517 7.814 1.00 94.94 196 PHE A CA 1
ATOM 1657 C C . PHE A 1 196 ? -2.336 -13.856 8.768 1.00 94.94 196 PHE A C 1
ATOM 1659 O O . PHE A 1 196 ? -2.115 -15.004 9.149 1.00 94.94 196 PHE A O 1
ATOM 1666 N N . CYS A 1 197 ? -1.600 -12.838 9.206 1.00 93.25 197 CYS A N 1
ATOM 1667 C CA . CYS A 1 197 ? -0.458 -12.980 10.104 1.00 93.25 197 CYS A CA 1
ATOM 1668 C C . CYS A 1 197 ? -0.612 -12.033 11.297 1.00 93.25 197 CYS A C 1
ATOM 1670 O O . CYS A 1 197 ? -0.205 -10.869 11.242 1.00 93.25 197 CYS A O 1
ATOM 1672 N N . PHE A 1 198 ? -1.192 -12.538 12.390 1.00 95.81 198 PHE A N 1
ATOM 1673 C CA . PHE A 1 198 ? -1.333 -11.776 13.630 1.00 95.81 198 PHE A CA 1
ATOM 1674 C C . PHE A 1 198 ? 0.024 -11.464 14.261 1.00 95.81 198 PHE A C 1
ATOM 1676 O O . PHE A 1 198 ? 0.833 -12.362 14.508 1.00 95.81 198 PHE A O 1
ATOM 1683 N N . GLN A 1 199 ? 0.235 -10.195 14.604 1.00 94.94 199 GLN A N 1
ATOM 1684 C CA . GLN A 1 199 ? 1.412 -9.754 15.338 1.00 94.94 199 GLN A CA 1
ATOM 1685 C C . GLN A 1 199 ? 1.009 -8.769 16.436 1.00 94.94 199 GLN A C 1
ATOM 1687 O O . GLN A 1 199 ? 0.613 -7.640 16.160 1.00 94.94 199 GLN A O 1
ATOM 1692 N N . ASN A 1 200 ? 1.138 -9.187 17.691 1.00 94.38 200 ASN A N 1
ATOM 1693 C CA . ASN A 1 200 ? 0.748 -8.404 18.860 1.00 94.38 200 ASN A CA 1
ATOM 1694 C C . ASN A 1 200 ? 1.605 -7.146 19.084 1.00 94.38 200 ASN A C 1
ATOM 1696 O O . ASN A 1 200 ? 2.725 -7.004 18.578 1.00 94.38 200 ASN A O 1
ATOM 1700 N N . GLY A 1 201 ? 1.092 -6.263 19.933 1.00 92.06 201 GLY A N 1
ATOM 1701 C CA . GLY A 1 201 ? 1.711 -5.003 20.311 1.00 92.06 201 GLY A CA 1
ATOM 1702 C C . GLY A 1 201 ? 1.422 -3.881 19.321 1.00 92.06 201 GLY A C 1
ATOM 1703 O O . GLY A 1 201 ? 0.689 -4.037 18.349 1.00 92.06 201 GLY A O 1
ATOM 1704 N N . LYS A 1 202 ? 2.037 -2.734 19.584 1.00 91.00 202 LYS A N 1
ATOM 1705 C CA . LYS A 1 202 ? 1.842 -1.498 18.834 1.00 91.00 202 LYS A CA 1
ATOM 1706 C C . LYS A 1 202 ? 3.072 -1.193 17.989 1.00 91.00 202 LYS A C 1
ATOM 1708 O O . LYS A 1 202 ? 4.194 -1.360 18.478 1.00 91.00 202 LYS A O 1
ATOM 1713 N N . ALA A 1 203 ? 2.880 -0.803 16.731 1.00 85.44 203 ALA A N 1
ATOM 1714 C CA . ALA A 1 203 ? 3.972 -0.295 15.913 1.00 85.44 203 ALA A CA 1
ATOM 1715 C C . ALA A 1 203 ? 4.597 0.927 16.609 1.00 85.44 203 ALA A C 1
ATOM 1717 O O . ALA A 1 203 ? 3.898 1.810 17.102 1.00 85.44 203 ALA A O 1
ATOM 1718 N N . SER A 1 204 ? 5.926 0.976 16.713 1.00 66.38 204 SER A N 1
ATOM 1719 C CA . SER A 1 204 ? 6.586 2.215 17.120 1.00 66.38 204 SER A CA 1
ATOM 1720 C C . SER A 1 204 ? 6.317 3.263 16.038 1.00 66.38 204 SER A C 1
ATOM 1722 O O . SER A 1 204 ? 6.414 2.932 14.859 1.00 66.38 204 SER A O 1
ATOM 1724 N N . ASN A 1 205 ? 6.024 4.512 16.422 1.00 52.69 205 ASN A N 1
ATOM 1725 C CA . ASN A 1 205 ? 5.745 5.663 15.534 1.00 52.69 205 ASN A CA 1
ATOM 1726 C C . ASN A 1 205 ? 6.929 6.064 14.609 1.00 52.69 205 ASN A C 1
ATOM 1728 O O . ASN A 1 205 ? 7.122 7.230 14.273 1.00 52.69 205 ASN A O 1
ATOM 1732 N N . THR A 1 206 ? 7.778 5.119 14.216 1.00 35.84 206 THR A N 1
ATOM 1733 C CA . THR A 1 206 ? 9.034 5.300 13.491 1.00 35.84 206 THR A CA 1
ATOM 1734 C C . THR A 1 206 ? 8.900 5.215 11.969 1.00 35.84 206 THR A C 1
ATOM 1736 O O . THR A 1 206 ? 9.901 5.385 11.282 1.00 35.84 206 THR A O 1
ATOM 1739 N N . SER A 1 207 ? 7.705 5.008 11.409 1.00 33.69 207 SER A N 1
ATOM 1740 C CA . SER A 1 207 ? 7.552 4.764 9.964 1.00 33.69 207 SER A CA 1
ATOM 1741 C C . SER A 1 207 ? 6.275 5.342 9.349 1.00 33.69 207 SER A C 1
ATOM 1743 O O . SER A 1 207 ? 5.640 4.709 8.514 1.00 33.69 207 SER A O 1
ATOM 1745 N N . GLU A 1 208 ? 5.946 6.587 9.690 1.00 35.88 208 GLU A N 1
ATOM 1746 C CA . GLU A 1 208 ? 5.061 7.438 8.878 1.00 35.88 208 GLU A CA 1
ATOM 1747 C C . GLU A 1 208 ? 5.740 8.771 8.514 1.00 35.88 208 GLU A C 1
ATOM 1749 O O . GLU A 1 208 ? 5.116 9.823 8.421 1.00 35.88 208 GLU A O 1
ATOM 1754 N N . TYR A 1 209 ? 7.048 8.749 8.250 1.00 32.97 209 TYR A N 1
ATOM 1755 C CA . TYR A 1 209 ? 7.740 9.874 7.614 1.00 32.97 209 TYR A CA 1
ATOM 1756 C C . TYR A 1 209 ? 7.633 9.802 6.086 1.00 32.97 209 TYR A C 1
ATOM 1758 O O . TYR A 1 209 ? 8.617 9.977 5.377 1.00 32.97 209 TYR A O 1
ATOM 1766 N N . SER A 1 210 ? 6.420 9.632 5.559 1.00 32.91 210 SER A N 1
ATOM 1767 C CA . SER A 1 210 ? 6.144 10.172 4.228 1.00 32.91 210 SER A CA 1
ATOM 1768 C C . SER A 1 210 ? 5.985 11.675 4.408 1.00 32.91 210 SER A C 1
ATOM 1770 O O . SER A 1 210 ? 4.912 12.183 4.735 1.00 32.91 210 SER A O 1
ATOM 1772 N N . LYS A 1 211 ? 7.086 12.407 4.214 1.00 35.69 211 LYS A N 1
ATOM 1773 C CA . LYS A 1 211 ? 7.048 13.842 3.918 1.00 35.69 211 LYS A CA 1
ATOM 1774 C C . LYS A 1 211 ? 6.408 14.032 2.534 1.00 35.69 211 LYS A C 1
ATOM 1776 O O . LYS A 1 211 ? 7.067 14.471 1.603 1.00 35.69 211 LYS A O 1
ATOM 1781 N N . SER A 1 212 ? 5.132 13.679 2.401 1.00 35.88 212 SER A N 1
ATOM 1782 C CA . SER A 1 212 ? 4.304 14.131 1.290 1.00 35.88 212 SER A CA 1
ATOM 1783 C C . SER A 1 212 ? 3.834 15.548 1.616 1.00 35.88 212 SER A C 1
ATOM 1785 O O . SER A 1 212 ? 3.375 15.865 2.718 1.00 35.88 212 SER A O 1
ATOM 1787 N N . SER A 1 213 ? 4.069 16.440 0.669 1.00 40.09 213 SER A N 1
ATOM 1788 C CA . SER A 1 213 ? 4.090 17.898 0.769 1.00 40.09 213 SER A CA 1
ATOM 1789 C C . SER A 1 213 ? 2.700 18.551 0.814 1.00 40.09 213 SER A C 1
ATOM 1791 O O . SER A 1 213 ? 2.457 19.563 0.166 1.00 40.09 213 SER A O 1
ATOM 1793 N N . LEU A 1 214 ? 1.781 18.049 1.648 1.00 51.09 214 LEU A N 1
ATOM 1794 C CA . LEU A 1 214 ? 0.486 18.693 1.898 1.00 51.09 214 LEU A CA 1
ATOM 1795 C C . LEU A 1 214 ? 0.154 18.663 3.394 1.00 51.09 214 LEU A C 1
ATOM 1797 O O . LEU A 1 214 ? -0.093 17.599 3.958 1.00 51.09 214 LEU A O 1
ATOM 1801 N N . LYS A 1 215 ? 0.049 19.843 4.031 1.00 55.47 215 LYS A N 1
ATOM 1802 C CA . LYS A 1 215 ? -0.352 20.005 5.453 1.00 55.47 215 LYS A CA 1
ATOM 1803 C C . LYS A 1 215 ? -1.551 19.121 5.837 1.00 55.47 215 LYS A C 1
ATOM 1805 O O . LYS A 1 215 ? -1.604 18.592 6.941 1.00 55.47 215 LYS A O 1
ATOM 1810 N N . LYS A 1 216 ? -2.489 18.932 4.903 1.00 55.28 216 LYS A N 1
ATOM 1811 C CA . LYS A 1 216 ? -3.698 18.114 5.060 1.00 55.28 216 LYS A CA 1
ATOM 1812 C C . LYS A 1 216 ? -3.408 16.623 5.290 1.00 55.28 216 LYS A C 1
ATOM 1814 O O . LYS A 1 216 ? -4.067 16.029 6.137 1.00 55.28 216 LYS A O 1
ATOM 1819 N N . VAL A 1 217 ? -2.437 16.028 4.588 1.00 59.81 217 VAL A N 1
ATOM 1820 C CA . VAL A 1 217 ? -2.060 14.608 4.758 1.00 59.81 217 VAL A CA 1
ATOM 1821 C C . VAL A 1 217 ? -1.420 14.400 6.129 1.00 59.81 217 VAL A C 1
ATOM 1823 O O . VAL A 1 217 ? -1.809 13.493 6.858 1.00 59.81 217 VAL A O 1
ATOM 1826 N N . THR A 1 218 ? -0.528 15.307 6.538 1.00 60.56 218 THR A N 1
ATOM 1827 C CA . THR A 1 218 ? 0.096 15.274 7.870 1.00 60.56 218 THR A CA 1
ATOM 1828 C C . THR A 1 218 ? -0.937 15.382 8.997 1.00 60.56 218 THR A C 1
ATOM 1830 O O . THR A 1 218 ? -0.856 14.645 9.976 1.00 60.56 218 THR A O 1
ATOM 1833 N N . THR A 1 219 ? -1.939 16.262 8.867 1.00 66.69 219 THR A N 1
ATOM 1834 C CA . THR A 1 219 ? -3.018 16.385 9.863 1.00 66.69 219 THR A CA 1
ATOM 1835 C C . THR A 1 219 ? -3.880 15.125 9.942 1.00 66.69 219 THR A C 1
ATOM 1837 O O . THR A 1 219 ? -4.235 14.704 11.040 1.00 66.69 219 THR A O 1
ATOM 1840 N N . VAL A 1 220 ? -4.210 14.514 8.799 1.00 69.94 220 VAL A N 1
ATOM 1841 C CA . VAL A 1 220 ? -4.994 13.269 8.750 1.00 69.94 220 VAL A CA 1
ATOM 1842 C C . VAL A 1 220 ? -4.249 12.120 9.430 1.00 69.94 220 VAL A C 1
ATOM 1844 O O . VAL A 1 220 ? -4.850 11.450 10.265 1.00 69.94 220 VAL A O 1
ATOM 1847 N N . LYS A 1 221 ? -2.956 11.940 9.130 1.00 73.75 221 LYS A N 1
ATOM 1848 C CA . LYS A 1 221 ? -2.106 10.903 9.739 1.00 73.75 221 LYS A CA 1
ATOM 1849 C C . LYS A 1 221 ? -1.993 11.053 11.246 1.00 73.75 221 LYS A C 1
ATOM 1851 O O . LYS A 1 221 ? -2.266 10.119 11.986 1.00 73.75 221 LYS A O 1
ATOM 1856 N N . ARG A 1 222 ? -1.708 12.273 11.713 1.00 83.88 222 ARG A N 1
ATOM 1857 C CA . ARG A 1 222 ? -1.663 12.570 13.148 1.00 83.88 222 ARG A CA 1
ATOM 1858 C C . ARG A 1 222 ? -2.975 12.206 13.848 1.00 83.88 222 ARG A C 1
ATOM 1860 O O . ARG A 1 222 ? -2.943 11.589 14.902 1.00 83.88 222 ARG A O 1
ATOM 1867 N N . ARG A 1 223 ? -4.118 12.566 13.254 1.00 88.56 223 ARG A N 1
ATOM 1868 C CA . ARG A 1 223 ? -5.433 12.257 13.827 1.00 88.56 223 ARG A CA 1
ATOM 1869 C C . ARG A 1 223 ? -5.735 10.758 13.821 1.00 88.56 223 ARG A C 1
ATOM 1871 O O . ARG A 1 223 ? -6.401 10.290 14.730 1.00 88.56 223 ARG A O 1
ATOM 1878 N N . HIS A 1 224 ? -5.295 10.021 12.801 1.00 93.25 224 HIS A N 1
ATOM 1879 C CA . HIS A 1 224 ? -5.445 8.563 12.756 1.00 93.25 224 HIS A CA 1
ATOM 1880 C C . HIS A 1 224 ? -4.628 7.904 13.875 1.00 93.25 224 HIS A C 1
ATOM 1882 O O . HIS A 1 224 ? -5.220 7.197 14.686 1.00 93.25 224 HIS A O 1
ATOM 1888 N N . GLY A 1 225 ? -3.350 8.275 14.020 1.00 91.50 225 GLY A N 1
ATOM 1889 C CA . GLY A 1 225 ? -2.491 7.805 15.113 1.00 91.50 225 GLY A CA 1
ATOM 1890 C C . GLY A 1 225 ? -3.027 8.143 16.510 1.00 91.50 225 GLY A C 1
ATOM 1891 O O . GLY A 1 225 ? -3.000 7.311 17.407 1.00 91.50 225 GLY A O 1
ATOM 1892 N N . GLU A 1 226 ? -3.587 9.341 16.710 1.00 92.75 226 GLU A N 1
ATOM 1893 C CA . GLU A 1 226 ? -4.251 9.704 17.975 1.00 92.75 226 GLU A CA 1
ATOM 1894 C C . GLU A 1 226 ? -5.440 8.769 18.291 1.00 92.75 226 GLU A C 1
ATOM 1896 O O . GLU A 1 226 ? -5.623 8.366 19.440 1.00 92.75 226 GLU A O 1
ATOM 1901 N N . ILE A 1 227 ? -6.230 8.384 17.280 1.00 95.75 227 ILE A N 1
ATOM 1902 C CA . ILE A 1 227 ? -7.374 7.478 17.458 1.00 95.75 227 ILE A CA 1
ATOM 1903 C C . ILE A 1 227 ? -6.918 6.045 17.744 1.00 95.75 227 ILE A C 1
ATOM 1905 O O . ILE A 1 227 ? -7.498 5.406 18.619 1.00 95.75 227 ILE A O 1
ATOM 1909 N N . THR A 1 228 ? -5.928 5.516 17.020 1.00 96.50 228 THR A N 1
ATOM 1910 C CA . THR A 1 228 ? -5.432 4.144 17.232 1.00 96.50 228 THR A CA 1
ATOM 1911 C C . THR A 1 228 ? -4.736 3.999 18.585 1.00 96.50 228 THR A C 1
ATOM 1913 O O . THR A 1 228 ? -4.908 2.978 19.254 1.00 96.50 228 THR A O 1
ATOM 1916 N N . ASP A 1 229 ? -4.036 5.041 19.037 1.00 94.25 229 ASP A N 1
ATOM 1917 C CA . ASP A 1 229 ? -3.428 5.124 20.366 1.00 94.25 229 ASP A CA 1
ATOM 1918 C C . ASP A 1 229 ? -4.478 5.068 21.477 1.00 94.25 229 ASP A C 1
ATOM 1920 O O . ASP A 1 229 ? -4.401 4.216 22.364 1.00 94.25 229 ASP A O 1
ATOM 1924 N N . ASP A 1 230 ? -5.499 5.923 21.392 1.00 96.06 230 ASP A N 1
ATOM 1925 C CA . ASP A 1 230 ? -6.610 5.908 22.342 1.00 96.06 230 ASP A CA 1
ATOM 1926 C C . ASP A 1 230 ? -7.390 4.585 22.277 1.00 96.06 230 ASP A C 1
ATOM 1928 O O . ASP A 1 230 ? -7.843 4.072 23.299 1.00 96.06 230 ASP A O 1
ATOM 1932 N N . LEU A 1 231 ? -7.557 4.003 21.087 1.00 97.25 231 LEU A N 1
ATOM 1933 C CA . LEU A 1 231 ? -8.254 2.729 20.925 1.00 97.25 231 LEU A CA 1
ATOM 1934 C C . LEU A 1 231 ? -7.501 1.600 21.621 1.00 97.25 231 LEU A C 1
ATOM 1936 O O . LEU A 1 231 ? -8.125 0.767 22.272 1.00 97.25 231 LEU A O 1
ATOM 1940 N N . TYR A 1 232 ? -6.175 1.577 21.516 1.00 96.69 232 TYR A N 1
ATOM 1941 C CA . TYR A 1 232 ? -5.348 0.603 22.215 1.00 96.69 232 TYR A CA 1
ATOM 1942 C C . TYR A 1 232 ? -5.570 0.671 23.728 1.00 96.69 232 TYR A C 1
ATOM 1944 O O . TYR A 1 232 ? -5.895 -0.343 24.347 1.00 96.69 232 TYR A O 1
ATOM 1952 N N . ASP A 1 233 ? -5.473 1.866 24.312 1.00 95.75 233 ASP A N 1
ATOM 1953 C CA . ASP A 1 233 ? -5.654 2.058 25.752 1.00 95.75 233 ASP A CA 1
ATOM 1954 C C . ASP A 1 233 ? -7.088 1.727 26.199 1.00 95.75 233 ASP A C 1
ATOM 1956 O O . ASP A 1 233 ? -7.284 1.084 27.235 1.00 95.75 233 ASP A O 1
ATOM 1960 N N . PHE A 1 234 ? -8.092 2.075 25.389 1.00 97.12 234 PHE A N 1
ATOM 1961 C CA . PHE A 1 234 ? -9.486 1.694 25.622 1.00 97.12 234 PHE A CA 1
ATOM 1962 C C . PHE A 1 234 ? -9.688 0.176 25.586 1.00 97.12 234 PHE A C 1
ATOM 1964 O O . PHE A 1 234 ? -10.327 -0.396 26.464 1.00 97.12 234 PHE A O 1
ATOM 1971 N N . LEU A 1 235 ? -9.117 -0.522 24.607 1.00 96.88 235 LEU A N 1
ATOM 1972 C CA . LEU A 1 235 ? -9.233 -1.977 24.521 1.00 96.88 235 LEU A CA 1
ATOM 1973 C C . LEU A 1 235 ? -8.572 -2.666 25.722 1.00 96.88 235 LEU A C 1
ATOM 1975 O O . LEU A 1 235 ? -9.116 -3.652 26.225 1.00 96.88 235 LEU A O 1
ATOM 1979 N N . LEU A 1 236 ? -7.447 -2.147 26.221 1.00 96.06 236 LEU A N 1
ATOM 1980 C CA . LEU A 1 236 ? -6.833 -2.648 27.453 1.00 96.06 236 LEU A CA 1
ATOM 1981 C C . LEU A 1 236 ? -7.711 -2.385 28.684 1.00 96.06 236 LEU A C 1
ATOM 1983 O O . LEU A 1 236 ? -7.808 -3.259 29.548 1.00 96.06 236 LEU A O 1
ATOM 1987 N N . SER A 1 237 ? -8.384 -1.231 28.764 1.00 95.31 237 SER A N 1
ATOM 1988 C CA . SER A 1 237 ? -9.292 -0.922 29.881 1.00 95.31 237 SER A CA 1
ATOM 1989 C C . SER A 1 237 ? -10.532 -1.826 29.907 1.00 95.31 237 SER A C 1
ATOM 1991 O O . SER A 1 237 ? -11.057 -2.115 30.981 1.00 95.31 237 SER A O 1
ATOM 1993 N N . LEU A 1 238 ? -10.935 -2.379 28.755 1.00 94.50 238 LEU A N 1
ATOM 1994 C CA . LEU A 1 238 ? -11.953 -3.435 28.656 1.00 94.50 238 LEU A CA 1
ATOM 1995 C C . LEU A 1 238 ? -11.463 -4.825 29.114 1.00 94.50 238 LEU A C 1
ATOM 1997 O O . LEU A 1 238 ? -12.229 -5.788 29.069 1.00 94.50 238 LEU A O 1
ATOM 2001 N N . GLY A 1 239 ? -10.206 -4.951 29.551 1.00 95.00 239 GLY A N 1
ATOM 2002 C CA . GLY A 1 239 ? -9.626 -6.192 30.070 1.00 95.00 239 GLY A CA 1
ATOM 2003 C C . GLY A 1 239 ? -8.895 -7.048 29.034 1.00 95.00 239 GLY A C 1
ATOM 2004 O O . GLY A 1 239 ? -8.486 -8.165 29.359 1.00 95.00 239 GLY A O 1
ATOM 2005 N N . ASN A 1 240 ? -8.698 -6.557 27.803 1.00 96.19 240 ASN A N 1
ATOM 2006 C CA . ASN A 1 240 ? -7.852 -7.253 26.833 1.00 96.19 240 ASN A CA 1
ATOM 2007 C C . ASN A 1 240 ? -6.389 -7.207 27.281 1.00 96.19 240 ASN A C 1
ATOM 2009 O O . ASN A 1 240 ? -5.899 -6.197 27.789 1.00 96.19 240 ASN A O 1
ATOM 2013 N N . LYS A 1 241 ? -5.658 -8.299 27.065 1.00 96.56 241 LYS A N 1
ATOM 2014 C CA . LYS A 1 241 ? -4.226 -8.326 27.347 1.00 96.56 241 LYS A CA 1
ATOM 2015 C C . LYS A 1 241 ? -3.453 -7.679 26.203 1.00 96.56 241 LYS A C 1
ATOM 2017 O O . LYS A 1 241 ? -3.811 -7.824 25.040 1.00 96.56 241 LYS A O 1
ATOM 2022 N N . LYS A 1 242 ? -2.303 -7.077 26.514 1.00 95.69 242 LYS A N 1
ATOM 2023 C CA . LYS A 1 242 ? -1.384 -6.518 25.501 1.00 95.69 242 LYS A CA 1
ATOM 2024 C C . LYS A 1 242 ? -0.949 -7.544 24.445 1.00 95.69 242 LYS A C 1
ATOM 2026 O O . LYS A 1 242 ? -0.662 -7.174 23.314 1.00 95.69 242 LYS A O 1
ATOM 2031 N N . GLU A 1 243 ? -0.885 -8.825 24.813 1.00 96.44 243 GLU A N 1
ATOM 2032 C CA . GLU A 1 243 ? -0.528 -9.923 23.904 1.00 96.44 243 GLU A CA 1
ATOM 2033 C C . GLU A 1 243 ? -1.619 -10.272 22.884 1.00 96.44 243 GLU A C 1
ATOM 2035 O O . GLU A 1 243 ? -1.314 -10.861 21.850 1.00 96.44 243 GLU A O 1
ATOM 2040 N N . ASP A 1 244 ? -2.854 -9.849 23.146 1.00 97.81 244 ASP A N 1
ATOM 2041 C CA . ASP A 1 244 ? -4.017 -10.106 22.303 1.00 97.81 244 ASP A CA 1
ATOM 2042 C C . ASP A 1 244 ? -4.389 -8.900 21.431 1.00 97.81 244 ASP A C 1
ATOM 2044 O O . ASP A 1 244 ? -5.259 -9.016 20.575 1.00 97.81 244 ASP A O 1
ATOM 2048 N N . VAL A 1 245 ? -3.732 -7.749 21.602 1.00 97.94 245 VAL A N 1
ATOM 2049 C CA . VAL A 1 245 ? -4.012 -6.535 20.825 1.00 97.94 245 VAL A CA 1
ATOM 2050 C C . VAL A 1 245 ? -2.848 -6.231 19.887 1.00 97.94 245 VAL A C 1
ATOM 2052 O O . VAL A 1 245 ? -1.685 -6.235 20.291 1.00 97.94 245 VAL A O 1
ATOM 2055 N N . SER A 1 246 ? -3.165 -5.955 18.628 1.00 97.88 246 SER A N 1
ATOM 2056 C CA . SER A 1 246 ? -2.242 -5.504 17.590 1.00 97.88 246 SER A CA 1
ATOM 2057 C C . SER A 1 246 ? -2.661 -4.122 17.109 1.00 97.88 246 SER A C 1
ATOM 2059 O O . SER A 1 246 ? -3.841 -3.923 16.843 1.00 97.88 246 SER A O 1
ATOM 2061 N N . VAL A 1 247 ? -1.716 -3.195 16.974 1.00 96.94 247 VAL A N 1
ATOM 2062 C CA . VAL A 1 247 ? -1.932 -1.876 16.359 1.00 96.94 247 VAL A CA 1
ATOM 2063 C C . VAL A 1 247 ? -0.897 -1.704 15.261 1.00 96.94 247 VAL A C 1
ATOM 2065 O O . VAL A 1 247 ? 0.300 -1.681 15.558 1.00 96.94 247 VAL A O 1
ATOM 2068 N N . GLU A 1 248 ? -1.356 -1.644 14.012 1.00 94.00 248 GLU A N 1
ATOM 2069 C CA . GLU A 1 248 ? -0.547 -1.445 12.800 1.00 94.00 248 GLU A CA 1
ATOM 2070 C C . GLU A 1 248 ? 0.603 -2.457 12.614 1.00 94.00 248 GLU A C 1
ATOM 2072 O O . GLU A 1 248 ? 1.649 -2.164 12.028 1.00 94.00 248 GLU A O 1
ATOM 2077 N N . LYS A 1 249 ? 0.433 -3.681 13.128 1.00 93.12 249 LYS A N 1
ATOM 2078 C CA . LYS A 1 249 ? 1.430 -4.763 13.016 1.00 93.12 249 LYS A CA 1
ATOM 2079 C C . LYS A 1 249 ? 0.901 -6.005 12.317 1.00 93.12 249 LYS A C 1
ATOM 2081 O O . LYS A 1 249 ? 1.643 -6.645 11.576 1.00 93.12 249 LYS A O 1
ATOM 2086 N N . THR A 1 250 ? -0.357 -6.358 12.568 1.00 95.12 250 THR A N 1
ATOM 2087 C CA . THR A 1 250 ? -1.009 -7.499 11.918 1.00 95.12 250 THR A CA 1
ATOM 2088 C C . THR A 1 250 ? -1.208 -7.220 10.435 1.00 95.12 250 THR A C 1
ATOM 2090 O O . THR A 1 250 ? -1.538 -6.098 10.049 1.00 95.12 250 THR A O 1
ATOM 2093 N N . ARG A 1 251 ? -0.999 -8.250 9.610 1.00 92.81 251 ARG A N 1
ATOM 2094 C CA . ARG A 1 251 ? -1.098 -8.145 8.153 1.00 92.81 251 ARG A CA 1
ATOM 2095 C C . ARG A 1 251 ? -1.978 -9.212 7.530 1.00 92.81 251 ARG A C 1
ATOM 2097 O O . ARG A 1 251 ? -2.112 -10.300 8.084 1.00 92.81 251 ARG A O 1
ATOM 2104 N N . ILE A 1 252 ? -2.486 -8.901 6.343 1.00 92.69 252 ILE A N 1
ATOM 2105 C CA . ILE A 1 252 ? -3.169 -9.825 5.439 1.00 92.69 252 ILE A CA 1
ATOM 2106 C C . ILE A 1 252 ? -2.789 -9.488 3.998 1.00 92.69 252 ILE A C 1
ATOM 2108 O O . ILE A 1 252 ? -2.927 -8.347 3.570 1.00 92.69 252 ILE A O 1
ATOM 2112 N N . GLY A 1 253 ? -2.196 -10.443 3.279 1.00 82.44 253 GLY A N 1
ATOM 2113 C CA . GLY A 1 253 ? -1.789 -10.247 1.881 1.00 82.44 253 GLY A CA 1
ATOM 2114 C C . GLY A 1 253 ? -0.884 -9.036 1.602 1.00 82.44 253 GLY A C 1
ATOM 2115 O O . GLY A 1 253 ? -0.913 -8.469 0.515 1.00 82.44 253 GLY A O 1
ATOM 2116 N N . GLY A 1 254 ? -0.090 -8.618 2.594 1.00 83.75 254 GLY A N 1
ATOM 2117 C CA . GLY A 1 254 ? 0.775 -7.432 2.541 1.00 83.75 254 GLY A CA 1
ATOM 2118 C C . GLY A 1 254 ? 0.166 -6.181 3.186 1.00 83.75 254 GLY A C 1
ATOM 2119 O O . GLY A 1 254 ? 0.919 -5.374 3.741 1.00 83.75 254 GLY A O 1
ATOM 2120 N N . ALA A 1 255 ? -1.163 -6.056 3.218 1.00 88.88 255 ALA A N 1
ATOM 2121 C CA . ALA A 1 255 ? -1.869 -4.942 3.850 1.00 88.88 255 ALA A CA 1
ATOM 2122 C C . ALA A 1 255 ? -1.702 -4.957 5.377 1.00 88.88 255 ALA A C 1
ATOM 2124 O O . ALA A 1 255 ? -1.618 -6.024 5.986 1.00 88.88 255 ALA A O 1
ATOM 2125 N N . ILE A 1 256 ? -1.628 -3.773 5.992 1.00 92.38 256 ILE A N 1
ATOM 2126 C CA . ILE A 1 256 ? -1.609 -3.593 7.451 1.00 92.38 256 ILE A CA 1
ATOM 2127 C C . ILE A 1 256 ? -3.038 -3.331 7.910 1.00 92.38 256 ILE A C 1
ATOM 2129 O O . ILE A 1 256 ? -3.711 -2.485 7.332 1.00 92.38 256 ILE A O 1
ATOM 2133 N N . ILE A 1 257 ? -3.469 -4.017 8.965 1.00 95.75 257 ILE A N 1
ATOM 2134 C CA . ILE A 1 257 ? -4.752 -3.743 9.619 1.00 95.75 257 ILE A CA 1
ATOM 2135 C C . ILE A 1 257 ? -4.515 -2.746 10.759 1.00 95.75 257 ILE A C 1
ATOM 2137 O O . ILE A 1 257 ? -3.590 -2.950 11.553 1.00 95.75 257 ILE A O 1
ATOM 2141 N N . ASP A 1 258 ? -5.347 -1.702 10.852 1.00 97.25 258 ASP A N 1
ATOM 2142 C CA . ASP A 1 258 ? -5.188 -0.617 11.832 1.00 97.25 258 ASP A CA 1
ATOM 2143 C C . ASP A 1 258 ? -5.113 -1.156 13.264 1.00 97.25 258 ASP A C 1
ATOM 2145 O O . ASP A 1 258 ? -4.118 -0.942 13.956 1.00 97.25 258 ASP A O 1
ATOM 2149 N N . VAL A 1 259 ? -6.139 -1.898 13.704 1.00 98.38 259 VAL A N 1
ATOM 2150 C CA . VAL A 1 259 ? -6.138 -2.591 15.000 1.00 98.38 259 VAL A CA 1
ATOM 2151 C C . VAL A 1 259 ? -6.781 -3.972 14.882 1.00 98.38 259 VAL A C 1
ATOM 2153 O O . VAL A 1 259 ? -7.772 -4.163 14.180 1.00 98.38 259 VAL A O 1
ATOM 2156 N N . VAL A 1 260 ? -6.220 -4.953 15.591 1.00 98.50 260 VAL A N 1
ATOM 2157 C CA . VAL A 1 260 ? -6.769 -6.311 15.700 1.00 98.50 260 VAL A CA 1
ATOM 2158 C C . VAL A 1 260 ? -6.798 -6.746 17.155 1.00 98.50 260 VAL A C 1
ATOM 2160 O O . VAL A 1 260 ? -5.803 -6.600 17.865 1.00 98.50 260 VAL A O 1
ATOM 2163 N N . VAL A 1 261 ? -7.914 -7.335 17.583 1.00 98.44 261 VAL A N 1
ATOM 2164 C CA . VAL A 1 261 ? -8.032 -7.988 18.893 1.00 98.44 261 VAL A CA 1
ATOM 2165 C C . VAL A 1 261 ? -8.227 -9.484 18.702 1.00 98.44 261 VAL A C 1
ATOM 2167 O O . VAL A 1 261 ? -9.079 -9.925 17.933 1.00 98.44 261 VAL A O 1
ATOM 2170 N N . LYS A 1 262 ? -7.425 -10.275 19.409 1.00 98.31 262 LYS A N 1
ATOM 2171 C CA . LYS A 1 262 ? -7.454 -11.732 19.398 1.00 98.31 262 LYS A CA 1
ATOM 2172 C C . LYS A 1 262 ? -8.272 -12.266 20.573 1.00 98.31 262 LYS A C 1
ATOM 2174 O O . LYS A 1 262 ? -8.074 -11.901 21.727 1.00 98.31 262 LYS A O 1
ATOM 2179 N N . HIS A 1 263 ? -9.150 -13.215 20.278 1.00 96.06 263 HIS A N 1
ATOM 2180 C CA . HIS A 1 263 ? -9.988 -13.923 21.238 1.00 96.06 263 HIS A CA 1
ATOM 2181 C C . HIS A 1 263 ? -9.854 -15.435 21.027 1.00 96.06 263 HIS A C 1
ATOM 2183 O O . HIS A 1 263 ? -10.699 -16.084 20.404 1.00 96.06 263 HIS A O 1
ATOM 2189 N N . GLY A 1 264 ? -8.762 -16.017 21.530 1.00 92.81 264 GLY A N 1
ATOM 2190 C CA . GLY A 1 264 ? -8.425 -17.415 21.252 1.00 92.81 264 GLY A CA 1
ATOM 2191 C C . GLY A 1 264 ? -8.062 -17.598 19.777 1.00 92.81 264 GLY A C 1
ATOM 2192 O O . GLY A 1 264 ? -7.016 -17.117 19.347 1.00 92.81 264 GLY A O 1
ATOM 2193 N N . ASN A 1 265 ? -8.914 -18.280 19.006 1.00 93.38 265 ASN A N 1
ATOM 2194 C CA . ASN A 1 265 ? -8.755 -18.435 17.553 1.00 93.38 265 ASN A CA 1
ATOM 2195 C C . ASN A 1 265 ? -9.582 -17.434 16.727 1.00 93.38 265 ASN A C 1
ATOM 2197 O O . ASN A 1 265 ? -9.565 -17.519 15.506 1.00 93.38 265 ASN A O 1
ATOM 2201 N N . ARG A 1 266 ? -10.325 -16.535 17.379 1.00 97.00 266 ARG A N 1
ATOM 2202 C CA . ARG A 1 266 ? -11.185 -15.534 16.741 1.00 97.00 266 ARG A CA 1
ATOM 2203 C C . ARG A 1 266 ? -10.516 -14.170 16.723 1.00 97.00 266 ARG A C 1
ATOM 2205 O O . ARG A 1 266 ? -9.778 -13.851 17.655 1.00 97.00 266 ARG A O 1
ATOM 2212 N N . PHE A 1 267 ? -10.815 -13.365 15.711 1.00 98.38 267 PHE A N 1
ATOM 2213 C CA . PHE A 1 267 ? -10.241 -12.030 15.558 1.00 98.38 267 PHE A CA 1
ATOM 2214 C C . PHE A 1 267 ? -11.315 -10.980 15.307 1.00 98.38 267 PHE A C 1
ATOM 2216 O O . PHE A 1 267 ? -12.220 -11.181 14.496 1.00 98.38 267 PHE A O 1
ATOM 2223 N N . ASP A 1 268 ? -11.175 -9.847 15.978 1.00 98.38 268 ASP A N 1
ATOM 2224 C CA . ASP A 1 268 ? -11.923 -8.638 15.679 1.00 98.38 268 ASP A CA 1
ATOM 2225 C C . ASP A 1 268 ? -11.016 -7.672 14.939 1.00 98.38 268 ASP A C 1
ATOM 2227 O O . ASP A 1 268 ? -9.897 -7.401 15.381 1.00 98.38 268 ASP A O 1
ATOM 2231 N N . LEU A 1 269 ? -11.505 -7.173 13.811 1.00 98.56 269 LEU A N 1
ATOM 2232 C CA . LEU A 1 269 ? -10.775 -6.256 12.951 1.00 98.56 269 LEU A CA 1
ATOM 2233 C C . LEU A 1 269 ? -11.351 -4.858 13.129 1.00 98.56 269 LEU A C 1
ATOM 2235 O O . LEU A 1 269 ? -12.571 -4.684 13.173 1.00 98.56 269 LEU A O 1
ATOM 2239 N N . PHE A 1 270 ? -10.474 -3.870 13.220 1.00 98.56 270 PHE A N 1
ATOM 2240 C CA . PHE A 1 270 ? -10.833 -2.471 13.365 1.00 98.56 270 PHE A CA 1
ATOM 2241 C C . PHE A 1 270 ? -10.227 -1.674 12.218 1.00 98.56 270 PHE A C 1
ATOM 2243 O O . PHE A 1 270 ? -9.063 -1.874 11.881 1.00 98.56 270 PHE A O 1
ATOM 2250 N N . GLU A 1 271 ? -11.011 -0.753 11.669 1.00 98.31 271 GLU A N 1
ATOM 2251 C CA . GLU A 1 271 ? -10.605 0.135 10.582 1.00 98.31 271 GLU A CA 1
ATOM 2252 C C . GLU A 1 271 ? -10.958 1.583 10.943 1.00 98.31 271 GLU A C 1
ATOM 2254 O O . GLU A 1 271 ? -12.127 1.922 11.162 1.00 98.31 271 GLU A O 1
ATOM 2259 N N . VAL A 1 272 ? -9.951 2.450 11.019 1.00 98.12 272 VAL A N 1
ATOM 2260 C CA . VAL A 1 272 ? -10.065 3.825 11.509 1.00 98.12 272 VAL A CA 1
ATOM 2261 C C . VAL A 1 272 ? -10.120 4.805 10.344 1.00 98.12 272 VAL A C 1
ATOM 2263 O O . VAL A 1 272 ? -9.273 4.832 9.451 1.00 98.12 272 VAL A O 1
ATOM 2266 N N . LYS A 1 273 ? -11.109 5.704 10.372 1.00 97.38 273 LYS A N 1
ATOM 2267 C CA . LYS A 1 273 ? -11.220 6.828 9.435 1.00 97.38 273 LYS A CA 1
ATOM 2268 C C . LYS A 1 273 ? -11.397 8.140 10.189 1.00 97.38 273 LYS A C 1
ATOM 2270 O O . LYS A 1 273 ? -11.982 8.209 11.261 1.00 97.38 273 LYS A O 1
ATOM 2275 N N . THR A 1 274 ? -10.883 9.223 9.617 1.00 96.06 274 THR A N 1
ATOM 2276 C CA . THR A 1 274 ? -10.758 10.523 10.303 1.00 96.06 274 THR A CA 1
ATOM 2277 C C . THR A 1 274 ? -11.692 11.600 9.747 1.00 96.06 274 THR A C 1
ATOM 2279 O O . THR A 1 274 ? -11.564 12.780 10.096 1.00 96.06 274 THR A O 1
ATOM 2282 N N . SER A 1 275 ? -12.637 11.234 8.871 1.00 94.81 275 SER A N 1
ATOM 2283 C CA . SER A 1 275 ? -13.568 12.189 8.271 1.00 94.81 275 SER A CA 1
ATOM 2284 C C . SER A 1 275 ? -14.618 12.664 9.272 1.00 94.81 275 SER A C 1
ATOM 2286 O O . SER A 1 275 ? -15.117 11.898 10.092 1.00 94.81 275 SER A O 1
ATOM 2288 N N . ASN A 1 276 ? -15.041 13.922 9.132 1.00 93.69 276 ASN A N 1
ATOM 2289 C CA . ASN A 1 276 ? -16.157 14.497 9.889 1.00 93.69 276 ASN A CA 1
ATOM 2290 C C . ASN A 1 276 ? -17.542 14.083 9.332 1.00 93.69 276 ASN A C 1
ATOM 2292 O O . ASN A 1 276 ? -18.550 14.686 9.689 1.00 93.69 276 ASN A O 1
ATOM 2296 N N . SER A 1 277 ? -17.606 13.086 8.443 1.00 95.94 277 SER A N 1
ATOM 2297 C CA . SER A 1 277 ? -18.844 12.483 7.934 1.00 95.94 277 SER A CA 1
ATOM 2298 C C . SER A 1 277 ? -18.822 10.982 8.198 1.00 95.94 277 SER A C 1
ATOM 2300 O O . SER A 1 277 ? -17.918 10.289 7.726 1.00 95.94 277 SER A O 1
ATOM 2302 N N . ALA A 1 278 ? -19.834 10.482 8.911 1.00 96.44 278 ALA A N 1
ATOM 2303 C CA . ALA A 1 278 ? -19.944 9.066 9.235 1.00 96.44 278 ALA A CA 1
ATOM 2304 C C . ALA A 1 278 ? -20.146 8.221 7.971 1.00 96.44 278 ALA A C 1
ATOM 2306 O O . ALA A 1 278 ? -19.434 7.238 7.775 1.00 96.44 278 ALA A O 1
ATOM 2307 N N . LEU A 1 279 ? -21.007 8.656 7.040 1.00 96.94 279 LEU A N 1
ATOM 2308 C CA . LEU A 1 279 ? -21.183 7.970 5.756 1.00 96.94 279 LEU A CA 1
ATOM 2309 C C . LEU A 1 279 ? -19.881 7.878 4.943 1.00 96.94 279 LEU A C 1
ATOM 2311 O O . LEU A 1 279 ? -19.628 6.857 4.302 1.00 96.94 279 LEU A O 1
ATOM 2315 N N . LYS A 1 280 ? -19.035 8.919 4.971 1.00 96.94 280 LYS A N 1
ATOM 2316 C CA . LYS A 1 280 ? -17.722 8.882 4.310 1.00 96.94 280 LYS A CA 1
ATOM 2317 C C . LYS A 1 280 ? -16.769 7.902 4.996 1.00 96.94 280 LYS A C 1
ATOM 2319 O O . LYS A 1 280 ? -16.122 7.136 4.289 1.00 96.94 280 LYS A O 1
ATOM 2324 N N . ASN A 1 281 ? -16.720 7.891 6.330 1.00 97.62 281 ASN A N 1
ATOM 2325 C CA . ASN A 1 281 ? -15.927 6.917 7.087 1.00 97.62 281 ASN A CA 1
ATOM 2326 C C . ASN A 1 281 ? -16.355 5.483 6.745 1.00 97.62 281 ASN A C 1
ATOM 2328 O O . ASN A 1 281 ? -15.511 4.676 6.370 1.00 97.62 281 ASN A O 1
ATOM 2332 N N . ILE A 1 282 ? -17.663 5.196 6.767 1.00 97.56 282 ILE A N 1
ATOM 2333 C CA . ILE A 1 282 ? -18.203 3.879 6.399 1.00 97.56 282 ILE A CA 1
ATOM 2334 C C . ILE A 1 282 ? -17.794 3.507 4.973 1.00 97.56 282 ILE A C 1
ATOM 2336 O O . ILE A 1 282 ? -17.242 2.435 4.760 1.00 97.56 282 ILE A O 1
ATOM 2340 N N . ARG A 1 283 ? -18.012 4.397 3.996 1.00 97.00 283 ARG A N 1
ATOM 2341 C CA . ARG A 1 283 ? -17.673 4.136 2.589 1.00 97.00 283 ARG A CA 1
ATOM 2342 C C . ARG A 1 283 ? -16.194 3.803 2.397 1.00 97.00 283 ARG A C 1
ATOM 2344 O O . ARG A 1 283 ? -15.875 2.920 1.614 1.00 97.00 283 ARG A O 1
ATOM 2351 N N . GLN A 1 284 ? -15.306 4.524 3.078 1.00 95.94 284 GLN A N 1
ATOM 2352 C CA . GLN A 1 284 ? -13.862 4.328 2.948 1.00 95.94 284 GLN A CA 1
ATOM 2353 C C . GLN A 1 284 ? -13.373 3.058 3.652 1.00 95.94 284 GLN A C 1
ATOM 2355 O O . GLN A 1 284 ? -12.455 2.416 3.152 1.00 95.94 284 GLN A O 1
ATOM 2360 N N . ALA A 1 285 ? -13.949 2.719 4.808 1.00 97.56 285 ALA A N 1
ATOM 2361 C CA . ALA A 1 285 ? -13.529 1.577 5.617 1.00 97.56 285 ALA A CA 1
ATOM 2362 C C . ALA A 1 285 ? -14.102 0.241 5.129 1.00 97.56 285 ALA A C 1
ATOM 2364 O O . ALA A 1 285 ? -13.437 -0.782 5.239 1.00 97.56 285 ALA A O 1
ATOM 2365 N N . LEU A 1 286 ? -15.325 0.240 4.586 1.00 96.56 286 LEU A N 1
ATOM 2366 C CA . LEU A 1 286 ? -16.069 -0.989 4.302 1.00 96.56 286 LEU A CA 1
ATOM 2367 C C . LEU A 1 286 ? -15.336 -1.933 3.340 1.00 96.56 286 LEU A C 1
ATOM 2369 O O . LEU A 1 286 ? -15.295 -3.129 3.598 1.00 96.56 286 LEU A O 1
ATOM 2373 N N . GLY A 1 287 ? -14.756 -1.406 2.257 1.00 94.81 287 GLY A N 1
ATOM 2374 C CA . GLY A 1 287 ? -14.003 -2.228 1.304 1.00 94.81 287 GLY A CA 1
ATOM 2375 C C . GLY A 1 287 ? -12.778 -2.879 1.947 1.00 94.81 287 GLY A C 1
ATOM 2376 O O . GLY A 1 287 ? -12.598 -4.083 1.822 1.00 94.81 287 GLY A O 1
ATOM 2377 N N . GLN A 1 288 ? -12.005 -2.095 2.705 1.00 95.06 288 GLN A N 1
ATOM 2378 C CA . GLN A 1 288 ? -10.777 -2.548 3.369 1.00 95.06 288 GLN A CA 1
ATOM 2379 C C . GLN A 1 288 ? -11.077 -3.618 4.420 1.00 95.06 288 GLN A C 1
ATOM 2381 O O . GLN A 1 288 ? -10.531 -4.712 4.380 1.00 95.06 288 GLN A O 1
ATOM 2386 N N . ILE A 1 289 ? -12.020 -3.349 5.326 1.00 96.38 289 ILE A N 1
ATOM 2387 C CA . ILE A 1 289 ? -12.304 -4.268 6.430 1.00 96.38 289 ILE A CA 1
ATOM 2388 C C . ILE A 1 289 ? -12.955 -5.580 5.959 1.00 96.38 289 ILE A C 1
ATOM 2390 O O . ILE A 1 289 ? -12.743 -6.622 6.577 1.00 96.38 289 ILE A O 1
ATOM 2394 N N . LEU A 1 290 ? -13.726 -5.551 4.862 1.00 95.94 290 LEU A N 1
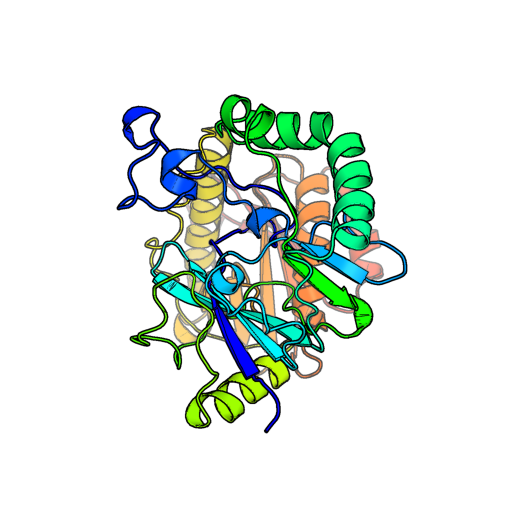ATOM 2395 C CA . LEU A 1 290 ? -14.263 -6.762 4.236 1.00 95.94 290 LEU A CA 1
ATOM 2396 C C . LEU A 1 290 ? -13.181 -7.545 3.497 1.00 95.94 290 LEU A C 1
ATOM 2398 O O . LEU A 1 290 ? -13.154 -8.765 3.623 1.00 95.94 290 LEU A O 1
ATOM 2402 N N . GLU A 1 291 ? -12.291 -6.869 2.767 1.00 94.31 291 GLU A N 1
ATOM 2403 C CA . GLU A 1 291 ? -11.130 -7.513 2.150 1.00 94.31 291 GLU A CA 1
ATOM 2404 C C . GLU A 1 291 ? -10.310 -8.245 3.215 1.00 94.31 291 GLU A C 1
ATOM 2406 O O . GLU A 1 291 ? -10.081 -9.445 3.089 1.00 94.31 291 GLU A O 1
ATOM 2411 N N . TYR A 1 292 ? -9.975 -7.579 4.322 1.00 95.19 292 TYR A N 1
ATOM 2412 C CA . TYR A 1 292 ? -9.219 -8.207 5.405 1.00 95.19 292 TYR A CA 1
ATOM 2413 C C . TYR A 1 292 ? -9.921 -9.435 5.982 1.00 95.19 292 TYR A C 1
ATOM 2415 O O . TYR A 1 292 ? -9.271 -10.419 6.308 1.00 95.19 292 TYR A O 1
ATOM 2423 N N . ALA A 1 293 ? -11.243 -9.396 6.121 1.00 95.62 293 ALA A N 1
ATOM 2424 C CA . ALA A 1 293 ? -11.998 -10.495 6.706 1.00 95.62 293 ALA A CA 1
ATOM 2425 C C . ALA A 1 293 ? -12.171 -11.702 5.772 1.00 95.62 293 ALA A C 1
ATOM 2427 O O . ALA A 1 293 ? -12.493 -12.783 6.258 1.00 95.62 293 ALA A O 1
ATOM 2428 N N . LEU A 1 294 ? -12.023 -11.508 4.458 1.00 93.88 294 LEU A N 1
ATOM 2429 C CA . LEU A 1 294 ? -12.388 -12.497 3.438 1.00 93.88 294 LEU A CA 1
ATOM 2430 C C . LEU A 1 294 ? -11.208 -12.981 2.591 1.00 93.88 294 LEU A C 1
ATOM 2432 O O . LEU A 1 294 ? -11.352 -13.988 1.902 1.00 93.88 294 LEU A O 1
ATOM 2436 N N . LEU A 1 295 ? -10.073 -12.276 2.606 1.00 93.38 295 LEU A N 1
ATOM 2437 C CA . LEU A 1 295 ? -8.927 -12.623 1.767 1.00 93.38 295 LEU A CA 1
ATOM 2438 C C . LEU A 1 295 ? -8.288 -13.953 2.200 1.00 93.38 295 LEU A C 1
ATOM 2440 O O . LEU A 1 295 ? -7.959 -14.770 1.344 1.00 93.38 295 LEU A O 1
ATOM 2444 N N . ASP A 1 296 ? -8.175 -14.195 3.508 1.00 94.38 296 ASP A N 1
ATOM 2445 C CA . ASP A 1 296 ? -7.736 -15.481 4.056 1.00 94.38 296 ASP A CA 1
ATOM 2446 C C . ASP A 1 296 ? -8.947 -16.353 4.412 1.00 94.38 296 ASP A C 1
ATOM 2448 O O . ASP A 1 296 ? -9.694 -16.044 5.342 1.00 94.38 296 ASP A O 1
ATOM 2452 N N . ALA A 1 297 ? -9.122 -17.473 3.710 1.00 91.69 297 ALA A N 1
ATOM 2453 C CA . ALA A 1 297 ? -10.221 -18.404 3.960 1.00 91.69 297 ALA A CA 1
ATOM 2454 C C . ALA A 1 297 ? -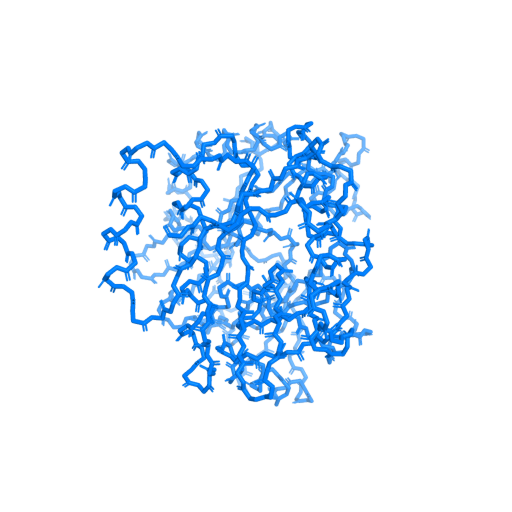10.149 -19.088 5.341 1.00 91.69 297 ALA A C 1
ATOM 2456 O O . ALA A 1 297 ? -11.165 -19.588 5.828 1.00 91.69 297 ALA A O 1
ATOM 2457 N N . GLU A 1 298 ? -8.974 -19.124 5.976 1.00 93.38 298 GLU A N 1
ATOM 2458 C CA . GLU A 1 298 ? -8.779 -19.714 7.305 1.00 93.38 298 GLU A CA 1
ATOM 2459 C C . GLU A 1 298 ? -8.980 -18.697 8.442 1.00 93.38 298 GLU A C 1
ATOM 2461 O O . GLU A 1 298 ? -9.054 -19.077 9.618 1.00 93.38 298 GLU A O 1
ATOM 2466 N N . LEU A 1 299 ? -9.102 -17.400 8.125 1.00 95.69 299 LEU A N 1
ATOM 2467 C CA . LEU A 1 299 ? -9.298 -16.357 9.126 1.00 95.69 299 LEU A CA 1
ATOM 2468 C C . LEU A 1 299 ? -10.693 -16.442 9.755 1.00 95.69 299 LEU A C 1
ATOM 2470 O O . LEU A 1 299 ? -11.721 -16.171 9.140 1.00 95.69 299 LEU A O 1
ATOM 2474 N N . ASN A 1 300 ? -10.724 -16.713 11.057 1.00 96.12 300 ASN A N 1
ATOM 2475 C CA . ASN A 1 300 ? -11.952 -16.694 11.843 1.00 96.12 300 ASN A CA 1
ATOM 2476 C C . ASN A 1 300 ? -12.262 -15.278 12.362 1.00 96.12 300 ASN A C 1
ATOM 2478 O O . ASN A 1 300 ? -12.024 -14.945 13.532 1.00 96.12 300 ASN A O 1
ATOM 2482 N N . CYS A 1 301 ? -12.772 -14.424 11.474 1.00 97.06 301 CYS A N 1
ATOM 2483 C CA . CYS A 1 301 ? -13.190 -13.070 11.823 1.00 97.06 301 CYS A CA 1
ATOM 2484 C C . CYS A 1 301 ? -14.556 -13.067 12.533 1.00 97.06 301 CYS A C 1
ATOM 2486 O O . CYS A 1 301 ? -15.551 -13.570 12.016 1.00 97.06 301 CYS A O 1
ATOM 2488 N N . SER A 1 302 ? -14.613 -12.482 13.732 1.00 96.06 302 SER A N 1
ATOM 2489 C CA . SER A 1 302 ? -15.835 -12.398 14.543 1.00 96.06 302 SER A CA 1
ATOM 2490 C C . SER A 1 302 ? -16.560 -11.070 14.404 1.00 96.06 302 SER A C 1
ATOM 2492 O O . SER A 1 302 ? -17.796 -11.043 14.384 1.00 96.06 302 SER A O 1
ATOM 2494 N N . ARG A 1 303 ? -15.811 -9.966 14.336 1.00 97.44 303 ARG A N 1
ATOM 2495 C CA . ARG A 1 303 ? -16.367 -8.617 14.248 1.00 97.44 303 ARG A CA 1
ATOM 2496 C C . ARG A 1 303 ? -15.555 -7.745 13.306 1.00 97.44 303 ARG A C 1
ATOM 2498 O O . ARG A 1 303 ? -14.328 -7.803 13.288 1.00 97.44 303 ARG A O 1
ATOM 2505 N N . LEU A 1 304 ? -16.276 -6.886 12.597 1.00 98.31 304 LEU A N 1
ATOM 2506 C CA . LEU A 1 304 ? -15.753 -5.794 11.790 1.00 98.31 304 LEU A CA 1
ATOM 2507 C C . LEU A 1 304 ? -16.178 -4.494 12.466 1.00 98.31 304 LEU A C 1
ATOM 2509 O O . LEU A 1 304 ? -17.372 -4.231 12.600 1.00 98.31 304 LEU A O 1
ATOM 2513 N N . ILE A 1 305 ? -15.226 -3.690 12.918 1.00 98.50 305 ILE A N 1
ATOM 2514 C CA . ILE A 1 305 ? -15.505 -2.445 13.625 1.00 98.50 305 ILE A CA 1
ATOM 2515 C C . ILE A 1 305 ? -14.943 -1.276 12.823 1.00 98.50 305 ILE A C 1
ATOM 2517 O O . ILE A 1 305 ? -13.736 -1.129 12.661 1.00 98.50 305 ILE A O 1
ATOM 2521 N N . ILE A 1 306 ? -15.827 -0.406 12.346 1.00 98.50 306 ILE A N 1
ATOM 2522 C CA . ILE A 1 306 ? -15.440 0.855 11.715 1.00 98.50 306 ILE A CA 1
ATOM 2523 C C . ILE A 1 306 ? -15.402 1.936 12.792 1.00 98.50 306 ILE A C 1
ATOM 2525 O O . ILE A 1 306 ? -16.375 2.119 13.523 1.00 98.50 306 ILE A O 1
ATOM 2529 N N . ILE A 1 307 ? -14.309 2.689 12.869 1.00 98.38 307 ILE A N 1
ATOM 2530 C CA . ILE A 1 307 ? -14.158 3.800 13.812 1.00 98.38 307 ILE A CA 1
ATOM 2531 C C . ILE A 1 307 ? -14.115 5.121 13.056 1.00 98.38 307 ILE A C 1
ATOM 2533 O O . ILE A 1 307 ? -13.399 5.269 12.064 1.00 98.38 307 ILE A O 1
ATOM 2537 N N . GLY A 1 308 ? -14.846 6.115 13.557 1.00 97.19 308 GLY A N 1
ATOM 2538 C CA . GLY A 1 308 ? -14.750 7.475 13.047 1.00 97.19 308 GLY A CA 1
ATOM 2539 C C . GLY A 1 308 ? -15.152 8.540 14.063 1.00 97.19 308 GLY A C 1
ATOM 2540 O O . GLY A 1 308 ? -15.873 8.253 15.012 1.00 97.19 308 GLY A O 1
ATOM 2541 N N . PRO A 1 309 ? -14.723 9.801 13.887 1.00 96.44 309 PRO A N 1
ATOM 2542 C CA . PRO A 1 309 ? -15.020 10.871 14.841 1.00 96.44 309 PRO A CA 1
ATOM 2543 C C . PRO A 1 309 ? -16.435 11.460 14.701 1.00 96.44 309 PRO A C 1
ATOM 2545 O O . PRO A 1 309 ? -16.824 12.323 15.485 1.00 96.44 309 PRO A O 1
ATOM 2548 N N . ALA A 1 310 ? -17.191 11.061 13.676 1.00 96.00 310 ALA A N 1
ATOM 2549 C CA . ALA A 1 310 ? -18.526 11.579 13.394 1.00 96.00 310 ALA A CA 1
ATOM 2550 C C . ALA A 1 310 ? -19.607 10.606 13.879 1.00 96.00 310 ALA A C 1
ATOM 2552 O O . ALA A 1 310 ? -19.547 9.422 13.553 1.00 96.00 310 ALA A O 1
ATOM 2553 N N . GLU A 1 311 ? -20.601 11.116 14.607 1.00 95.94 311 GLU A N 1
ATOM 2554 C CA . GLU A 1 311 ? -21.817 10.370 14.952 1.00 95.94 311 GLU A CA 1
ATOM 2555 C C . GLU A 1 311 ? -22.681 10.093 13.718 1.00 95.94 311 GLU A C 1
ATOM 2557 O O . GLU A 1 311 ? -22.682 10.873 12.760 1.00 95.94 311 GLU A O 1
ATOM 2562 N N . LEU A 1 312 ? -23.450 9.003 13.770 1.00 95.88 312 LEU A N 1
ATOM 2563 C CA . LEU A 1 312 ? -24.437 8.680 12.745 1.00 95.88 312 LEU A CA 1
ATOM 2564 C C . LEU A 1 312 ? -25.667 9.578 12.891 1.00 95.88 312 LEU A C 1
ATOM 2566 O O . LEU A 1 312 ? -26.346 9.575 13.918 1.00 95.88 312 LEU A O 1
ATOM 2570 N N . ARG A 1 313 ? -26.016 10.297 11.824 1.00 95.31 313 ARG A N 1
ATOM 2571 C CA . ARG A 1 313 ? -27.329 10.947 11.701 1.00 95.31 313 ARG A CA 1
ATOM 2572 C C . ARG A 1 313 ? -28.419 9.897 11.467 1.00 95.31 313 ARG A C 1
ATOM 2574 O O . ARG A 1 313 ? -28.124 8.767 11.090 1.00 95.31 313 ARG A O 1
ATOM 2581 N N . SER A 1 314 ? -29.689 10.279 11.616 1.00 95.25 314 SER A N 1
ATOM 2582 C CA . SER A 1 314 ? -30.841 9.368 11.465 1.00 95.25 314 SER A CA 1
ATOM 2583 C C . SER A 1 314 ? -30.791 8.532 10.179 1.00 95.25 314 SER A C 1
ATOM 2585 O O . SER A 1 314 ? -30.802 7.305 10.241 1.00 95.25 314 SER A O 1
ATOM 2587 N N . PHE A 1 315 ? -30.637 9.179 9.022 1.00 95.69 315 PHE A N 1
ATOM 2588 C CA . PHE A 1 315 ? -30.581 8.479 7.735 1.00 95.69 315 PHE A CA 1
ATOM 2589 C C . PHE A 1 315 ? -29.315 7.612 7.571 1.00 95.69 315 PHE A C 1
ATOM 2591 O O . PHE A 1 315 ? -29.360 6.575 6.909 1.00 95.69 315 PHE A O 1
ATOM 2598 N N . GLU A 1 316 ? -28.182 8.012 8.168 1.00 96.19 316 GLU A N 1
ATOM 2599 C CA . GLU A 1 316 ? -26.934 7.234 8.149 1.00 96.19 316 GLU A CA 1
ATOM 2600 C C . GLU A 1 316 ? -27.064 5.988 9.029 1.00 96.19 316 GLU A C 1
ATOM 2602 O O . GLU A 1 316 ? -26.570 4.928 8.654 1.00 96.19 316 GLU A O 1
ATOM 2607 N N . ARG A 1 317 ? -27.780 6.089 10.158 1.00 95.94 317 ARG A N 1
ATOM 2608 C CA . ARG A 1 317 ? -28.100 4.954 11.028 1.00 95.94 317 ARG A CA 1
ATOM 2609 C C . ARG A 1 317 ? -28.982 3.946 10.301 1.00 95.94 317 ARG A C 1
ATOM 2611 O O . ARG A 1 317 ? -28.640 2.772 10.274 1.00 95.94 317 ARG A O 1
ATOM 2618 N N . GLU A 1 318 ? -30.045 4.391 9.631 1.00 96.31 318 GLU A N 1
ATOM 2619 C CA . GLU A 1 318 ? -30.883 3.504 8.812 1.00 96.31 318 GLU A CA 1
ATOM 2620 C C . GLU A 1 318 ? -30.092 2.832 7.680 1.00 96.31 318 GLU A C 1
ATOM 2622 O O . GLU A 1 318 ? -30.252 1.636 7.424 1.00 96.31 318 GLU A O 1
ATOM 2627 N N . TYR A 1 319 ? -29.220 3.589 7.005 1.00 96.25 319 TYR A N 1
ATOM 2628 C CA . TYR A 1 319 ? -28.303 3.046 6.004 1.00 96.25 319 TYR A CA 1
ATOM 2629 C C . TYR A 1 319 ? -27.390 1.972 6.603 1.00 96.25 319 TYR A C 1
ATOM 2631 O O . TYR A 1 319 ? -27.277 0.882 6.042 1.00 96.25 319 TYR A O 1
ATOM 2639 N N . PHE A 1 320 ? -26.782 2.249 7.756 1.00 96.31 320 PHE A N 1
ATOM 2640 C CA . PHE A 1 320 ? -25.874 1.321 8.416 1.00 96.31 320 PHE A CA 1
ATOM 2641 C C . PHE A 1 320 ? -26.598 0.071 8.934 1.00 96.31 320 PHE A C 1
ATOM 2643 O O . PHE A 1 320 ? -26.071 -1.029 8.807 1.00 96.31 320 PHE A O 1
ATOM 2650 N N . THR A 1 321 ? -27.836 0.191 9.422 1.00 95.56 321 THR A N 1
ATOM 2651 C CA . THR A 1 321 ? -28.674 -0.961 9.794 1.00 95.56 321 THR A CA 1
ATOM 2652 C C . THR A 1 321 ? -28.947 -1.870 8.598 1.00 95.56 321 THR A C 1
ATOM 2654 O O . THR A 1 321 ? -28.790 -3.086 8.710 1.00 95.56 321 THR A O 1
ATOM 2657 N N . ARG A 1 322 ? -29.303 -1.302 7.436 1.00 96.50 322 ARG A N 1
ATOM 2658 C CA . ARG A 1 322 ? -29.469 -2.089 6.202 1.00 96.50 322 ARG A CA 1
ATOM 2659 C C . ARG A 1 322 ? -28.166 -2.784 5.816 1.00 96.50 322 ARG A C 1
ATOM 2661 O O . ARG A 1 322 ? -28.184 -3.976 5.530 1.00 96.50 322 ARG A O 1
ATOM 2668 N N . LEU A 1 323 ? -27.040 -2.076 5.887 1.00 95.69 323 LEU A N 1
ATOM 2669 C CA . LEU A 1 323 ? -25.726 -2.648 5.601 1.00 95.69 323 LEU A CA 1
ATOM 2670 C C . LEU A 1 323 ? -25.386 -3.820 6.539 1.00 95.69 323 LEU A C 1
ATOM 2672 O O . LEU A 1 323 ? -25.007 -4.882 6.058 1.00 95.69 323 LEU A O 1
ATOM 2676 N N . LYS A 1 324 ? -25.593 -3.670 7.856 1.00 95.00 324 LYS A N 1
ATOM 2677 C CA . LYS A 1 324 ? -25.394 -4.745 8.847 1.00 95.00 324 LYS A CA 1
ATOM 2678 C C . LYS A 1 324 ? -26.197 -6.002 8.505 1.00 95.00 324 LYS A C 1
ATOM 2680 O O . LYS A 1 324 ? -25.697 -7.097 8.707 1.00 95.00 324 LYS A O 1
ATOM 2685 N N . SER A 1 325 ? -27.412 -5.856 7.969 1.00 94.56 325 SER A N 1
ATOM 2686 C CA . SER A 1 325 ? -28.252 -7.003 7.586 1.00 94.56 325 SER A CA 1
ATOM 2687 C C . SER A 1 325 ? -27.770 -7.761 6.343 1.00 94.56 325 SER A C 1
ATOM 2689 O O . SER A 1 325 ? -28.190 -8.892 6.127 1.00 94.56 325 SER A O 1
ATOM 2691 N N . MET A 1 326 ? -26.901 -7.151 5.530 1.00 94.19 326 MET A N 1
ATOM 2692 C CA . MET A 1 326 ? -26.352 -7.756 4.311 1.00 94.19 326 MET A CA 1
ATOM 2693 C C . MET A 1 326 ? -24.992 -8.430 4.535 1.00 94.19 326 MET A C 1
ATOM 2695 O O . MET A 1 326 ? -24.544 -9.191 3.682 1.00 94.19 326 MET A O 1
ATOM 2699 N N . VAL A 1 327 ? -24.322 -8.144 5.655 1.00 90.88 327 VAL A N 1
ATOM 2700 C CA . VAL A 1 327 ? -22.991 -8.672 5.972 1.00 90.88 327 VAL A CA 1
ATOM 2701 C C . VAL A 1 327 ? -23.130 -9.801 6.990 1.00 90.88 327 VAL A C 1
ATOM 2703 O O . VAL A 1 327 ? -23.643 -9.602 8.086 1.00 90.88 327 VAL A O 1
ATOM 2706 N N . ASN A 1 328 ? -22.638 -10.993 6.644 1.00 89.31 328 ASN A N 1
ATOM 2707 C CA . ASN A 1 328 ? -22.735 -12.183 7.503 1.00 89.31 328 ASN A CA 1
ATOM 2708 C C . ASN A 1 328 ? -21.822 -12.137 8.743 1.00 89.31 328 ASN A C 1
ATOM 2710 O O . ASN A 1 328 ? -21.955 -12.965 9.641 1.00 89.31 328 ASN A O 1
ATOM 2714 N N . ILE A 1 329 ? -20.894 -11.181 8.795 1.00 93.69 329 ILE A N 1
ATOM 2715 C CA . ILE A 1 329 ? -19.999 -10.933 9.928 1.00 93.69 329 ILE A CA 1
ATOM 2716 C C . ILE A 1 329 ? -20.538 -9.735 10.711 1.00 93.69 329 ILE A C 1
ATOM 2718 O O . ILE A 1 329 ? -21.036 -8.769 10.129 1.00 93.69 329 ILE A O 1
ATOM 2722 N N . LYS A 1 330 ? -20.435 -9.771 12.044 1.00 96.12 330 LYS A N 1
ATOM 2723 C CA . LYS A 1 330 ? -20.946 -8.698 12.901 1.00 96.12 330 LYS A CA 1
ATOM 2724 C C . LYS A 1 330 ? -20.232 -7.376 12.593 1.00 96.12 330 LYS A C 1
ATOM 2726 O O . LYS A 1 330 ? -19.074 -7.201 12.957 1.00 96.12 330 LYS A O 1
ATOM 2731 N N . LEU A 1 331 ? -20.947 -6.441 11.973 1.00 97.31 331 LEU A N 1
ATOM 2732 C CA . LEU A 1 331 ? -20.447 -5.111 11.628 1.00 97.31 331 LEU A CA 1
ATOM 2733 C C . LEU A 1 331 ? -20.887 -4.063 12.668 1.00 97.31 331 LEU A C 1
ATOM 2735 O O . LEU A 1 331 ? -22.066 -3.971 13.017 1.00 97.31 331 LEU A O 1
ATOM 2739 N N . GLU A 1 332 ? -19.952 -3.257 13.161 1.00 97.62 332 GLU A N 1
ATOM 2740 C CA . GLU A 1 332 ? -20.175 -2.208 14.162 1.00 97.62 332 GLU A CA 1
ATOM 2741 C C . GLU A 1 332 ? -19.582 -0.867 13.705 1.00 97.62 332 GLU A C 1
ATOM 2743 O O . GLU A 1 332 ? -18.638 -0.827 12.916 1.00 97.62 332 GLU A O 1
ATOM 2748 N N . TYR A 1 333 ? -20.147 0.238 14.200 1.00 97.88 333 TYR A N 1
ATOM 2749 C CA . TYR A 1 333 ? -19.598 1.581 14.014 1.00 97.88 333 TYR A CA 1
ATOM 2750 C C . TYR A 1 333 ? -19.390 2.223 15.382 1.00 97.88 333 TYR A C 1
ATOM 2752 O O . TYR A 1 333 ? -20.323 2.304 16.183 1.00 97.88 333 TYR A O 1
ATOM 2760 N N . TRP A 1 334 ? -18.163 2.634 15.679 1.00 98.00 334 TRP A N 1
ATOM 2761 C CA . TRP A 1 334 ? -17.804 3.245 16.954 1.00 98.00 334 TRP A CA 1
ATOM 2762 C C . TRP A 1 334 ? -17.401 4.699 16.729 1.00 98.00 334 TRP A C 1
ATOM 2764 O O . TRP A 1 334 ? -16.583 5.023 15.863 1.00 98.00 334 TRP A O 1
ATOM 2774 N N . VAL A 1 335 ? -17.977 5.589 17.531 1.00 97.75 335 VAL A N 1
ATOM 2775 C CA . VAL A 1 335 ? -17.707 7.021 17.466 1.00 97.75 335 VAL A CA 1
ATOM 2776 C C . VAL A 1 335 ? -16.557 7.363 18.397 1.00 97.75 335 VAL A C 1
ATOM 2778 O O . VAL A 1 335 ? -16.664 7.178 19.609 1.00 97.75 335 VAL A O 1
ATOM 2781 N N . TYR A 1 336 ? -15.495 7.932 17.840 1.00 97.62 336 TYR A N 1
ATOM 2782 C CA . TYR A 1 336 ? -14.390 8.485 18.610 1.00 97.62 336 TYR A CA 1
ATOM 2783 C C . TYR A 1 336 ? -14.705 9.899 19.121 1.00 97.62 336 TYR A C 1
ATOM 2785 O O . TYR A 1 336 ? -15.056 10.798 18.351 1.00 97.62 336 TYR A O 1
ATOM 2793 N N . LYS A 1 337 ? -14.546 10.112 20.428 1.00 96.19 337 LYS A N 1
ATOM 2794 C CA . LYS A 1 337 ? -14.791 11.372 21.139 1.00 96.19 337 LYS A CA 1
ATOM 2795 C C . LYS A 1 337 ? -13.47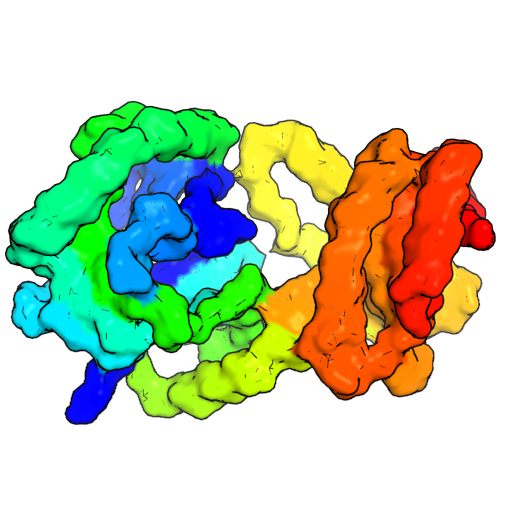3 12.033 21.527 1.00 96.19 337 LYS A C 1
ATOM 2797 O O . LYS A 1 337 ? -13.010 11.898 22.652 1.00 96.19 337 LYS A O 1
ATOM 2802 N N . SER A 1 338 ? -12.909 12.827 20.618 1.00 90.69 338 SER A N 1
ATOM 2803 C CA . SER A 1 338 ? -11.620 13.510 20.838 1.00 90.69 338 SER A CA 1
ATOM 2804 C C . SER A 1 338 ? -11.582 14.437 22.059 1.00 90.69 338 SER A C 1
ATOM 2806 O O . SER A 1 338 ? -10.509 14.715 22.580 1.00 90.69 338 SER A O 1
ATOM 2808 N N . ASN A 1 339 ? -12.737 14.952 22.490 1.00 90.81 339 ASN A N 1
ATOM 2809 C CA . ASN A 1 339 ? -12.835 15.894 23.609 1.00 90.81 339 ASN A CA 1
ATOM 2810 C C . ASN A 1 339 ? -13.037 15.199 24.962 1.00 90.81 339 ASN A C 1
ATOM 2812 O O . ASN A 1 339 ? -13.035 15.867 25.993 1.00 90.81 339 ASN A O 1
ATOM 2816 N N . GLU A 1 340 ? -13.273 13.888 24.962 1.00 94.12 340 GLU A N 1
ATOM 2817 C CA . GLU A 1 340 ? -13.450 13.124 26.187 1.00 94.12 340 GLU A CA 1
ATOM 2818 C C . GLU A 1 340 ? -12.084 12.795 26.793 1.00 94.12 340 GLU A C 1
ATOM 2820 O O . GLU A 1 340 ? -11.151 12.420 26.086 1.00 94.12 340 GLU A O 1
ATOM 2825 N N . ILE A 1 341 ? -11.956 12.956 28.109 1.00 89.50 341 ILE A N 1
ATOM 2826 C CA . ILE A 1 341 ? -10.685 12.755 28.819 1.00 89.50 341 ILE A CA 1
ATOM 2827 C C . ILE A 1 341 ? -10.623 11.334 29.381 1.00 89.50 341 ILE A C 1
ATOM 2829 O O . ILE A 1 341 ? -9.552 10.731 29.418 1.00 89.50 341 ILE A O 1
ATOM 2833 N N . GLN A 1 342 ? -11.765 10.789 29.808 1.00 92.75 342 GLN A N 1
ATOM 2834 C CA . GLN A 1 342 ? -11.845 9.440 30.362 1.00 92.75 342 GLN A CA 1
ATOM 2835 C C . GLN A 1 342 ? -11.799 8.415 29.231 1.00 92.75 342 GLN A C 1
ATOM 2837 O O . GLN A 1 342 ? -12.685 8.390 28.374 1.00 92.75 342 GLN A O 1
ATOM 2842 N N . ILE A 1 343 ? -10.772 7.562 29.228 1.00 92.62 343 ILE A N 1
ATOM 2843 C CA . ILE A 1 343 ? -10.539 6.589 28.156 1.00 92.62 343 ILE A CA 1
ATOM 2844 C C . ILE A 1 343 ? -11.759 5.687 27.938 1.00 92.62 343 ILE A C 1
ATOM 2846 O O . ILE A 1 343 ? -12.140 5.426 26.801 1.00 92.62 343 ILE A O 1
ATOM 2850 N N . GLU A 1 344 ? -12.459 5.326 29.015 1.00 91.31 344 GLU A N 1
ATOM 2851 C CA . GLU A 1 344 ? -13.654 4.475 29.025 1.00 91.31 344 GLU A CA 1
ATOM 2852 C C . GLU A 1 344 ? -14.850 5.091 28.284 1.00 91.31 344 GLU A C 1
ATOM 2854 O O . GLU A 1 344 ? -15.810 4.393 27.963 1.00 91.31 344 GLU A O 1
ATOM 2859 N N . LYS A 1 345 ? -14.809 6.400 28.018 1.00 93.25 345 LYS A N 1
ATOM 2860 C CA . LYS A 1 345 ? -15.858 7.158 27.328 1.00 93.25 345 LYS A CA 1
ATOM 2861 C C . LYS A 1 345 ? -15.412 7.689 25.964 1.00 93.25 345 LYS A C 1
ATOM 2863 O O . LYS A 1 345 ? -16.232 8.260 25.242 1.00 93.25 345 LYS A O 1
ATOM 2868 N N . LYS A 1 346 ? -14.142 7.496 25.580 1.00 95.12 346 LYS A N 1
ATOM 2869 C CA . LYS A 1 346 ? -13.611 7.972 24.292 1.00 95.12 346 LYS A CA 1
ATOM 2870 C C . LYS A 1 346 ? -14.229 7.270 23.086 1.00 95.12 346 LYS A C 1
ATOM 2872 O O . LYS A 1 346 ? -14.226 7.847 22.001 1.00 95.12 346 LYS A O 1
ATOM 2877 N N . PHE A 1 347 ? -14.784 6.072 23.260 1.00 96.69 347 PHE A N 1
ATOM 2878 C CA . PHE A 1 347 ? -15.432 5.317 22.191 1.00 96.69 347 PHE A CA 1
ATOM 2879 C C . PHE A 1 347 ? -16.885 5.019 22.550 1.00 96.69 347 PHE A C 1
ATOM 2881 O O . PHE A 1 347 ? -17.175 4.304 23.507 1.00 96.69 347 PHE A O 1
ATOM 2888 N N . LEU A 1 348 ? -17.808 5.562 21.757 1.00 93.50 348 LEU A N 1
ATOM 2889 C CA . LEU A 1 348 ? -19.233 5.271 21.866 1.00 93.50 348 LEU A CA 1
ATOM 2890 C C . LEU A 1 348 ? -19.624 4.237 20.810 1.00 93.50 348 LEU A C 1
ATOM 2892 O O . LEU A 1 348 ? -19.494 4.485 19.614 1.00 93.50 348 LEU A O 1
ATOM 2896 N N . ILE A 1 349 ? -20.138 3.094 21.255 1.00 88.62 349 ILE A N 1
ATOM 2897 C CA . ILE A 1 349 ? -20.624 2.035 20.368 1.00 88.62 349 ILE A CA 1
ATOM 2898 C C . ILE A 1 349 ? -22.029 2.405 19.883 1.00 88.62 349 ILE A C 1
ATOM 2900 O O . ILE A 1 349 ? -22.978 2.405 20.673 1.00 88.62 349 ILE A O 1
ATOM 2904 N N . GLU A 1 350 ? -22.180 2.694 18.590 1.00 78.19 350 GLU A N 1
ATOM 2905 C CA . GLU A 1 350 ? -23.500 2.851 17.975 1.00 78.19 350 GLU A CA 1
ATOM 2906 C C . GLU A 1 350 ? -24.107 1.456 17.769 1.00 78.19 350 GLU A C 1
ATOM 2908 O O . GLU A 1 350 ? -23.535 0.603 17.081 1.00 78.19 350 GLU A O 1
ATOM 2913 N N . LYS A 1 351 ? -25.245 1.202 18.422 1.00 60.75 351 LYS A N 1
ATOM 2914 C CA . LYS A 1 351 ? -25.936 -0.095 18.376 1.00 60.75 351 LYS A CA 1
ATOM 2915 C C . LYS A 1 351 ? -26.658 -0.311 17.048 1.00 60.75 351 LYS A C 1
ATOM 2917 O O . LYS A 1 351 ? -27.398 0.607 16.635 1.00 60.75 351 LYS A O 1
#

Radius of gyration: 22.64 Å; chains: 1; bounding box: 56×44×65 Å

Sequence (351 aa):
MADRRIMRLTWNPNNWELPTGHIWREKSQGNRNVAYEHQYGYGHEEWLFNERFRIDGYQYGYIRGVNNLSSETELINQITLYTIRDDKQRCLVGNLFNVEIIEGFEEEQKKIEALITSYKSSMIEELENVNADFEHFKHDQLLPNVKFKWDEADIFHQPMPVNFLYGAEFNRFQAYYLKDELIEPIAKAFDKKATFCFQNGKASNTSEYSKSSLKKVTTVKRRHGEITDDLYDFLLSLGNKKEDVSVEKTRIGGAIIDVVVKHGNRFDLFEVKTSNSALKNIRQALGQILEYALLDAELNCSRLIIIGPAELRSFEREYFTRLKSMVNIKLEYWVYKSNEIQIEKKFLIEK

pLDDT: mean 91.5, std 11.11, range [32.91, 98.62]